Protein AF-A0A0B0IIX5-F1 (afdb_monomer)

Mean predicted aligned error: 7.39 Å

Nearest PDB structures (foldseek):
  6abt-assembly1_A  TM=7.932E-01  e=9.181E-03  Listeria monocytogenes
  3hhh-assembly1_B  TM=7.511E-01  e=1.613E-02  Enterococcus faecalis
  4esb-assembly1_A-2  TM=7.521E-01  e=6.113E-02  Bacillus cereus ATCC 14579
  6abq-assembly1_A  TM=6.882E-01  e=3.140E-02  Listeria monocytogenes
  5x11-assembly4_G  TM=3.521E-01  e=3.130E-03  Bacillus spizizenii str. W23

InterPro domains:
  IPR036388 Winged helix-like DNA-binding domain superfamily [G3DSA:1.10.10.10] (6-95)
  IPR036390 Winged helix DNA-binding domain superfamily [SSF46785] (9-95)
  IPR036390 Winged helix DNA-binding domain superfamily [SSF46785] (157-228)

Secondary structure (DSSP, 8-state):
-----HHHHHHHHHHHHHTTS-EEHHHHHHTS-GGG--S-SSS-HHHHHHHHHHHHHHTTSEEEEEETTEEEEEE-HHHHHHHHTTHHHHHHHHHHHHHHHHHHHHHHHHTS--SS-----HHHHHHHHHTS-TTH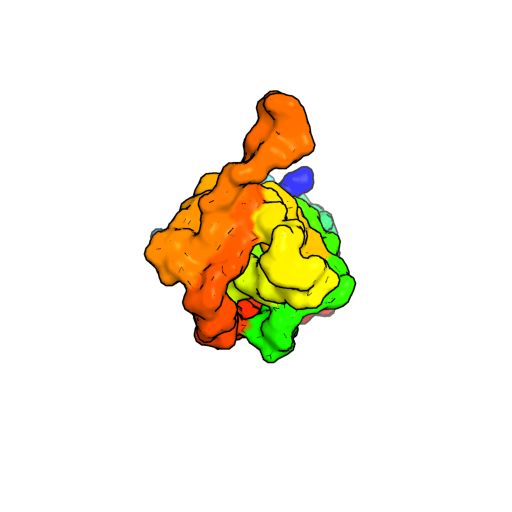HHHHHHHHHHHHHHHHH-TTS--EEHHHHHHHHHHHH-----HHHHHHHHHHHHHTTSEEEEEEEEETTEEEEEEEE-HHHHHHHHHHHHHHHHHHHHHHHHHHHHHHHHHHHHHHH-

Structure (mmCIF, N/CA/C/O backbone):
data_AF-A0A0B0IIX5-F1
#
_entry.id   AF-A0A0B0IIX5-F1
#
loop_
_atom_site.group_PDB
_atom_site.id
_atom_site.type_symbol
_atom_site.label_atom_id
_atom_site.label_alt_id
_atom_site.label_comp_id
_atom_site.label_asym_id
_atom_site.label_entity_id
_atom_site.label_seq_id
_atom_site.pdbx_PDB_ins_code
_atom_site.Cartn_x
_atom_site.Cartn_y
_atom_site.Cartn_z
_atom_site.occupancy
_atom_site.B_iso_or_equiv
_atom_site.auth_seq_id
_atom_site.auth_comp_id
_atom_site.auth_asym_id
_atom_site.auth_atom_id
_atom_site.pdbx_PDB_model_num
ATOM 1 N N . MET A 1 1 ? -6.692 10.124 -16.780 1.00 47.50 1 MET A N 1
ATOM 2 C CA . MET A 1 1 ? -5.652 9.963 -15.744 1.00 47.50 1 MET A CA 1
ATOM 3 C C . MET A 1 1 ? -5.382 8.470 -15.640 1.00 47.50 1 MET A C 1
ATOM 5 O O . MET A 1 1 ? -6.349 7.727 -15.523 1.00 47.50 1 MET A O 1
ATOM 9 N N . GLU A 1 2 ? -4.149 8.008 -15.853 1.00 57.12 2 GLU A N 1
ATOM 10 C CA . GLU A 1 2 ? -3.852 6.568 -15.798 1.00 57.12 2 GLU A CA 1
ATOM 11 C C . GLU A 1 2 ? -3.985 6.073 -14.351 1.00 57.12 2 GLU A C 1
ATOM 13 O O . GLU A 1 2 ? -3.609 6.779 -13.417 1.00 57.12 2 GLU A O 1
ATOM 18 N N . VAL A 1 3 ? -4.580 4.894 -14.157 1.00 64.88 3 VAL A N 1
ATOM 19 C CA . VAL A 1 3 ? -4.821 4.339 -12.819 1.00 64.88 3 VAL A CA 1
ATOM 20 C C . VAL A 1 3 ? -3.479 4.014 -12.165 1.00 64.88 3 VAL A C 1
ATOM 22 O O . VAL A 1 3 ? -2.717 3.198 -12.698 1.00 64.88 3 VAL A O 1
ATOM 25 N N . LEU A 1 4 ? -3.215 4.617 -10.998 1.00 73.62 4 LEU A N 1
ATOM 26 C CA . LEU A 1 4 ? -2.070 4.281 -10.151 1.00 73.62 4 LEU A CA 1
ATOM 27 C C . LEU A 1 4 ? -2.131 2.790 -9.822 1.00 73.62 4 LEU A C 1
ATOM 29 O O . LEU A 1 4 ? -2.996 2.311 -9.090 1.00 73.62 4 LEU A O 1
ATOM 33 N N . SER A 1 5 ? -1.242 2.036 -10.452 1.00 77.31 5 SER A N 1
ATOM 34 C CA . SER A 1 5 ? -1.216 0.588 -10.365 1.00 77.31 5 SER A CA 1
ATOM 35 C C . SER A 1 5 ? 0.209 0.092 -10.475 1.00 77.31 5 SER A C 1
ATOM 37 O O . SER A 1 5 ? 1.077 0.721 -11.081 1.00 77.31 5 SER A O 1
ATOM 39 N N . ARG A 1 6 ? 0.418 -1.105 -9.946 1.00 79.06 6 ARG A N 1
ATOM 40 C CA . ARG A 1 6 ? 1.675 -1.841 -10.047 1.00 79.06 6 ARG A CA 1
ATOM 41 C C . ARG A 1 6 ? 2.160 -1.990 -11.497 1.00 79.06 6 ARG A C 1
ATOM 43 O O . ARG A 1 6 ? 3.333 -1.788 -11.795 1.00 79.06 6 ARG A O 1
ATOM 50 N N . LYS A 1 7 ? 1.224 -2.222 -12.425 1.00 81.56 7 LYS A N 1
ATOM 51 C CA . LYS A 1 7 ? 1.479 -2.270 -13.873 1.00 81.56 7 LYS A CA 1
ATOM 52 C C . LYS A 1 7 ? 1.906 -0.927 -14.455 1.00 81.56 7 LYS A C 1
ATOM 54 O O . LYS A 1 7 ? 2.811 -0.906 -15.287 1.00 81.56 7 LYS A O 1
ATOM 59 N N . ALA A 1 8 ? 1.267 0.165 -14.045 1.00 81.75 8 ALA A N 1
ATOM 60 C CA . ALA A 1 8 ? 1.630 1.503 -14.498 1.00 81.75 8 ALA A CA 1
ATOM 61 C C . ALA A 1 8 ? 3.025 1.904 -13.989 1.00 81.75 8 ALA A C 1
ATOM 63 O O . ALA A 1 8 ? 3.823 2.414 -14.772 1.00 81.75 8 ALA A O 1
ATOM 64 N N . LEU A 1 9 ? 3.360 1.581 -12.733 1.00 82.06 9 LEU A N 1
ATOM 65 C CA . LEU A 1 9 ? 4.698 1.805 -12.178 1.00 82.06 9 LEU A CA 1
ATOM 66 C C . LEU A 1 9 ? 5.766 1.003 -12.937 1.00 82.06 9 LEU A C 1
ATOM 68 O O . LEU A 1 9 ? 6.740 1.582 -13.408 1.00 82.06 9 LEU A O 1
ATOM 72 N N . LEU A 1 10 ? 5.553 -0.304 -13.142 1.00 85.06 10 LEU A N 1
ATOM 73 C CA . LEU A 1 10 ? 6.495 -1.147 -13.889 1.00 85.06 10 LEU A CA 1
ATOM 74 C C . LEU A 1 10 ? 6.656 -0.684 -15.347 1.00 85.06 10 LEU A C 1
ATOM 76 O O . LEU A 1 10 ? 7.771 -0.607 -15.853 1.00 85.06 10 LEU A O 1
ATOM 80 N N . THR A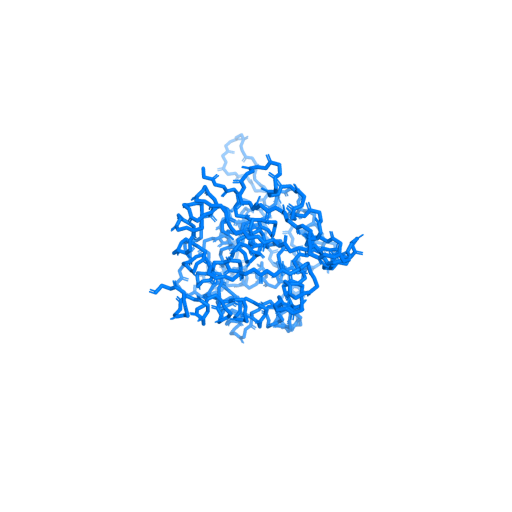 1 11 ? 5.554 -0.316 -16.007 1.00 87.00 11 THR A N 1
ATOM 81 C CA . THR A 1 11 ? 5.578 0.273 -17.357 1.00 87.00 11 THR A CA 1
ATOM 82 C C . THR A 1 11 ? 6.463 1.512 -17.393 1.00 87.00 11 THR A C 1
ATOM 84 O O . THR A 1 11 ? 7.314 1.651 -18.268 1.00 87.00 11 THR A O 1
ATOM 87 N N . TRP A 1 12 ? 6.270 2.408 -16.432 1.00 85.00 12 TRP A N 1
ATOM 88 C CA . TRP A 1 12 ? 7.000 3.659 -16.370 1.00 85.00 12 TRP A CA 1
ATOM 89 C C . TRP A 1 12 ? 8.498 3.426 -16.091 1.00 85.00 12 TRP A C 1
ATOM 91 O O . TRP A 1 12 ? 9.336 4.034 -16.753 1.00 85.00 12 TRP A O 1
ATOM 101 N N . ILE A 1 13 ? 8.849 2.474 -15.218 1.00 85.19 13 ILE A N 1
ATOM 102 C CA . ILE A 1 13 ? 10.243 2.072 -14.955 1.00 85.19 13 ILE A CA 1
ATOM 103 C C . ILE A 1 13 ? 10.916 1.502 -16.212 1.00 85.19 13 ILE A C 1
ATOM 105 O O . ILE A 1 13 ? 12.042 1.891 -16.520 1.00 85.19 13 ILE A O 1
ATOM 109 N N . ILE A 1 14 ? 10.235 0.623 -16.958 1.00 88.94 14 ILE A N 1
ATOM 110 C CA . ILE A 1 14 ? 10.748 0.071 -18.225 1.00 88.94 14 ILE A CA 1
ATOM 111 C C . ILE A 1 14 ? 11.065 1.203 -19.204 1.00 88.94 14 ILE A C 1
ATOM 113 O O . ILE A 1 14 ? 12.151 1.251 -19.777 1.00 88.94 14 ILE A O 1
ATOM 117 N N . LEU A 1 15 ? 10.126 2.136 -19.377 1.00 88.94 15 LEU A N 1
ATOM 118 C CA . LEU A 1 15 ? 10.318 3.269 -20.273 1.00 88.94 15 LEU A CA 1
ATOM 119 C C . LEU A 1 15 ? 11.480 4.159 -19.810 1.00 88.94 15 LEU A C 1
ATOM 121 O O . LEU A 1 15 ? 12.276 4.589 -20.638 1.00 88.94 15 LEU A O 1
ATOM 125 N N . LEU A 1 16 ? 11.622 4.413 -18.504 1.00 85.50 16 LEU A N 1
ATOM 126 C CA . LEU A 1 16 ? 12.712 5.234 -17.964 1.00 85.50 16 LEU A CA 1
ATOM 127 C C . LEU A 1 16 ? 14.090 4.649 -18.273 1.00 85.50 16 LEU A C 1
ATOM 129 O O . LEU A 1 16 ? 15.012 5.392 -18.590 1.00 85.50 16 LEU A O 1
ATOM 133 N N . GLN A 1 17 ? 14.238 3.327 -18.222 1.00 86.12 17 GLN A N 1
ATOM 134 C CA . GLN A 1 17 ? 15.506 2.683 -18.568 1.00 86.12 17 GLN A CA 1
ATOM 135 C C . GLN A 1 17 ? 15.873 2.826 -20.050 1.00 86.12 17 GLN A C 1
ATOM 137 O O . GLN A 1 17 ? 17.054 2.867 -20.388 1.00 86.12 17 GLN A O 1
ATOM 142 N N . LEU A 1 18 ? 14.864 2.938 -20.914 1.00 88.44 18 LEU A N 1
ATOM 143 C CA . LEU A 1 18 ? 15.011 3.141 -22.354 1.00 88.44 18 LEU A CA 1
ATOM 144 C C . LEU A 1 18 ? 15.154 4.624 -22.744 1.00 88.44 18 LEU A C 1
ATOM 146 O O . LEU A 1 18 ? 15.401 4.945 -23.909 1.00 88.44 18 LEU A O 1
ATOM 150 N N . LEU A 1 19 ? 15.009 5.548 -21.790 1.00 83.31 19 LEU A N 1
ATOM 151 C CA . LEU A 1 19 ? 15.230 6.973 -22.006 1.00 83.31 19 LEU A CA 1
ATOM 152 C C . LEU A 1 19 ? 16.733 7.178 -22.267 1.00 83.31 19 LEU A C 1
ATOM 154 O O . LEU A 1 19 ? 17.539 7.086 -21.353 1.00 83.31 19 LEU A O 1
ATOM 158 N N . LYS A 1 20 ? 17.130 7.453 -23.514 1.00 72.12 20 LYS A N 1
ATOM 159 C CA . LYS A 1 20 ? 18.526 7.677 -23.969 1.00 72.12 20 LYS A CA 1
ATOM 160 C C . LYS A 1 20 ? 19.416 6.438 -24.175 1.00 72.12 20 LYS A C 1
ATOM 162 O O . LYS A 1 20 ? 20.585 6.623 -24.509 1.00 72.12 20 LYS A O 1
ATOM 167 N N . LYS A 1 21 ? 18.925 5.204 -24.008 1.00 83.31 21 LYS A N 1
ATOM 168 C CA . LYS A 1 21 ? 19.700 3.984 -24.316 1.00 83.31 21 LYS A CA 1
ATOM 169 C C . LYS A 1 21 ? 18.826 2.878 -24.896 1.00 83.31 21 LYS A C 1
ATOM 171 O O . LYS A 1 21 ? 17.644 2.775 -24.587 1.00 83.31 21 LYS A O 1
ATOM 176 N N . GLU A 1 22 ? 19.447 2.051 -25.723 1.00 88.38 22 GLU A N 1
ATOM 177 C CA . GLU A 1 22 ? 18.873 0.803 -26.213 1.00 88.38 22 GLU A CA 1
ATOM 178 C C . GLU A 1 22 ? 19.175 -0.310 -25.206 1.00 88.38 22 GLU A C 1
ATOM 180 O O . GLU A 1 22 ? 20.282 -0.371 -24.667 1.00 88.38 22 GLU A O 1
ATOM 185 N N . ALA A 1 23 ? 18.203 -1.175 -24.930 1.00 90.06 23 ALA A N 1
ATOM 186 C CA . ALA A 1 23 ? 18.390 -2.293 -24.011 1.00 90.06 23 ALA A CA 1
ATOM 187 C C . ALA A 1 23 ? 17.558 -3.502 -24.441 1.00 90.06 23 ALA A C 1
ATOM 189 O O . ALA A 1 23 ? 16.462 -3.356 -24.989 1.00 90.06 23 ALA A O 1
ATOM 190 N N . ASP A 1 24 ? 18.075 -4.701 -24.186 1.00 91.06 24 ASP A N 1
ATOM 191 C CA . ASP A 1 24 ? 17.296 -5.930 -24.302 1.00 91.06 24 ASP A CA 1
ATOM 192 C C . ASP A 1 24 ? 16.424 -6.155 -23.055 1.00 91.06 24 ASP A C 1
ATOM 194 O O . ASP A 1 24 ? 16.546 -5.485 -22.026 1.00 91.06 24 ASP A O 1
ATOM 198 N N . SER A 1 25 ? 15.514 -7.127 -23.140 1.00 89.31 25 SER A N 1
ATOM 199 C CA . SER A 1 25 ? 14.618 -7.455 -22.027 1.00 89.31 25 SER A CA 1
ATOM 200 C C . SER A 1 25 ? 15.350 -7.936 -20.771 1.00 89.31 25 SER A C 1
ATOM 202 O O . SER A 1 25 ? 14.818 -7.797 -19.672 1.00 89.31 25 SER A O 1
ATOM 204 N N . GLU A 1 26 ? 16.531 -8.538 -20.917 1.00 89.75 26 GLU A N 1
ATOM 205 C CA . GLU A 1 26 ? 17.295 -9.091 -19.796 1.00 89.75 26 GLU A CA 1
ATOM 206 C C . GLU A 1 26 ? 17.959 -7.974 -18.994 1.00 89.75 26 GLU A C 1
ATOM 208 O O . GLU A 1 26 ? 17.740 -7.876 -17.792 1.00 89.75 26 GLU A O 1
ATOM 213 N N . THR A 1 27 ? 18.633 -7.058 -19.682 1.00 89.62 27 THR A N 1
ATOM 214 C CA . THR A 1 27 ? 19.209 -5.823 -19.149 1.00 89.62 27 THR A CA 1
ATOM 215 C C . THR A 1 27 ? 18.148 -4.951 -18.486 1.00 89.62 27 THR A C 1
ATOM 217 O O . THR A 1 27 ? 18.389 -4.386 -17.422 1.00 89.62 27 THR A O 1
ATOM 220 N N . ILE A 1 28 ? 16.954 -4.845 -19.082 1.00 89.06 28 ILE A N 1
ATOM 221 C CA . ILE A 1 28 ? 15.845 -4.116 -18.452 1.00 89.06 28 ILE A CA 1
ATOM 222 C C . ILE A 1 28 ? 15.444 -4.795 -17.140 1.00 89.06 28 ILE A C 1
ATOM 224 O O . ILE A 1 28 ? 15.250 -4.120 -16.134 1.00 89.06 28 ILE A O 1
ATOM 228 N N . THR A 1 29 ? 15.336 -6.126 -17.142 1.00 88.19 29 THR A N 1
ATOM 229 C CA . THR A 1 29 ? 14.916 -6.910 -15.972 1.00 88.19 29 THR A CA 1
ATOM 230 C C . THR A 1 29 ? 15.924 -6.812 -14.825 1.00 88.19 29 THR A C 1
ATOM 232 O O . THR A 1 29 ? 15.512 -6.593 -13.692 1.00 88.19 29 THR A O 1
ATOM 235 N N . THR A 1 30 ? 17.226 -6.936 -15.095 1.00 86.75 30 THR A N 1
ATOM 236 C CA . THR A 1 30 ? 18.282 -6.935 -14.062 1.00 86.75 30 THR A CA 1
ATOM 237 C C . THR A 1 30 ? 18.464 -5.585 -13.373 1.00 86.75 30 THR A C 1
ATOM 239 O O . THR A 1 30 ? 18.938 -5.531 -12.243 1.00 86.75 30 THR A O 1
ATOM 242 N N . ASN A 1 31 ? 18.070 -4.497 -14.033 1.00 83.94 31 ASN A N 1
ATOM 243 C CA . ASN A 1 31 ? 18.141 -3.141 -13.493 1.00 83.94 31 ASN A CA 1
ATOM 244 C C . ASN A 1 31 ? 16.862 -2.705 -12.754 1.00 83.94 31 ASN A C 1
ATOM 246 O O . ASN A 1 31 ? 16.788 -1.565 -12.289 1.00 83.94 31 ASN A O 1
ATOM 250 N N . ILE A 1 32 ? 15.844 -3.569 -12.667 1.00 81.62 32 ILE A N 1
ATOM 251 C CA . ILE A 1 32 ? 14.655 -3.343 -11.837 1.00 81.62 32 ILE A CA 1
ATOM 252 C C . ILE A 1 32 ? 14.922 -3.979 -10.468 1.00 81.62 32 ILE A C 1
ATOM 254 O O . ILE A 1 32 ? 15.218 -5.172 -10.428 1.00 81.62 32 ILE A O 1
ATOM 258 N N . PRO A 1 33 ? 14.808 -3.225 -9.358 1.00 71.75 33 PRO A N 1
ATOM 259 C CA . PRO A 1 33 ? 14.903 -3.780 -8.008 1.00 71.75 33 PRO A CA 1
ATOM 260 C C . PRO A 1 33 ? 14.035 -5.033 -7.834 1.00 71.75 33 PRO A C 1
ATOM 262 O O . PRO A 1 33 ? 12.899 -5.087 -8.308 1.00 71.75 33 PRO A O 1
ATOM 265 N N . ASN A 1 34 ? 14.545 -6.055 -7.153 1.00 68.81 34 ASN A N 1
ATOM 266 C CA . ASN A 1 34 ? 13.808 -7.312 -6.969 1.00 68.81 34 ASN A CA 1
ATOM 267 C C . ASN A 1 34 ? 12.543 -7.104 -6.119 1.00 68.81 34 ASN A C 1
ATOM 269 O O . ASN A 1 34 ? 11.544 -7.807 -6.269 1.00 68.81 34 ASN A O 1
ATOM 273 N N . GLU A 1 35 ? 12.570 -6.083 -5.271 1.00 62.38 35 GLU A N 1
ATOM 274 C CA . GLU A 1 35 ? 11.519 -5.618 -4.374 1.00 62.38 35 GLU A CA 1
ATOM 275 C C . GLU A 1 35 ? 10.387 -4.917 -5.145 1.00 62.38 35 GLU A C 1
ATOM 277 O O . GLU A 1 35 ? 9.237 -4.888 -4.706 1.00 62.38 35 GLU A O 1
ATOM 282 N N . LEU A 1 36 ? 10.680 -4.466 -6.373 1.00 60.62 36 LEU A N 1
ATOM 283 C CA . LEU A 1 36 ? 9.705 -4.061 -7.388 1.00 60.62 36 LEU A CA 1
ATOM 284 C C . LEU A 1 36 ? 9.065 -5.253 -8.112 1.00 60.62 36 LEU A C 1
ATOM 286 O O . LEU A 1 36 ? 8.396 -5.062 -9.133 1.00 60.62 36 LEU A O 1
ATOM 290 N N . SER A 1 37 ? 9.178 -6.471 -7.570 1.00 54.31 37 SER A N 1
ATOM 291 C CA . SER A 1 37 ? 8.256 -7.581 -7.841 1.00 54.31 37 SER A CA 1
ATOM 292 C C . SER A 1 37 ? 6.844 -7.219 -7.347 1.00 54.31 37 SER A C 1
ATOM 294 O O . SER A 1 37 ? 6.259 -7.834 -6.457 1.00 54.31 37 SER A O 1
ATOM 296 N N . LEU A 1 38 ? 6.271 -6.191 -7.966 1.00 54.56 38 LEU A N 1
ATOM 297 C CA . LEU A 1 38 ? 4.970 -5.587 -7.743 1.00 54.56 38 LEU A CA 1
ATOM 298 C C . LEU A 1 38 ? 3.838 -6.521 -8.205 1.00 54.56 38 LEU A C 1
ATOM 300 O O . LEU A 1 38 ? 2.782 -6.087 -8.646 1.00 54.56 38 LEU A O 1
ATOM 304 N N . PHE A 1 39 ? 4.016 -7.827 -8.201 1.00 51.47 39 PHE A N 1
ATOM 305 C CA . PHE A 1 39 ? 2.989 -8.737 -8.673 1.00 51.47 39 PHE A CA 1
ATOM 306 C C . PHE A 1 39 ? 3.025 -9.985 -7.817 1.00 51.47 39 PHE A C 1
ATOM 308 O O . PHE A 1 39 ? 4.073 -10.555 -7.537 1.00 51.47 39 PHE A O 1
ATOM 315 N N . THR A 1 40 ? 1.844 -10.394 -7.378 1.00 50.53 40 THR A N 1
ATOM 316 C CA . THR A 1 40 ? 1.633 -11.628 -6.629 1.00 50.53 40 THR A CA 1
ATOM 317 C C . THR A 1 40 ? 2.033 -12.822 -7.498 1.00 50.53 40 THR A C 1
ATOM 319 O O . THR A 1 40 ? 1.412 -12.993 -8.547 1.00 50.53 40 THR A O 1
ATOM 322 N N . ASN A 1 41 ? 3.046 -13.586 -7.058 1.00 51.75 41 ASN A N 1
ATOM 323 C CA . ASN A 1 41 ? 3.480 -14.988 -7.295 1.00 51.75 41 ASN A CA 1
ATOM 324 C C . ASN A 1 41 ? 3.092 -15.777 -8.572 1.00 51.75 41 ASN A C 1
ATOM 326 O O . ASN A 1 41 ? 3.388 -16.963 -8.664 1.00 51.75 41 ASN A O 1
ATOM 330 N N . THR A 1 42 ? 2.443 -15.184 -9.566 1.00 57.75 42 THR A N 1
ATOM 331 C CA . THR A 1 42 ? 1.835 -15.889 -10.709 1.00 57.75 42 THR A CA 1
ATOM 332 C C . THR A 1 42 ? 2.707 -15.841 -11.961 1.00 57.75 42 THR A C 1
ATOM 334 O O . THR A 1 42 ? 2.535 -16.657 -12.859 1.00 57.75 42 THR A O 1
ATOM 337 N N . SER A 1 43 ? 3.664 -14.913 -12.036 1.00 69.50 43 SER A N 1
ATOM 338 C CA . SER A 1 43 ? 4.625 -14.814 -13.140 1.00 69.50 43 SER A CA 1
ATOM 339 C C . SER A 1 43 ? 5.929 -14.182 -12.660 1.00 69.50 43 SER A C 1
ATOM 341 O O . SER A 1 43 ? 5.900 -13.299 -11.806 1.00 69.50 43 SER A O 1
ATOM 343 N N . SER A 1 44 ? 7.071 -14.618 -13.197 1.00 82.19 44 SER A N 1
ATOM 344 C CA . SER A 1 44 ? 8.373 -14.021 -12.875 1.00 82.19 44 SER A CA 1
ATOM 345 C C . SER A 1 44 ? 8.487 -12.596 -13.434 1.00 82.19 44 SER A C 1
ATOM 347 O O . SER A 1 44 ? 7.840 -12.262 -14.431 1.00 82.19 44 SER A O 1
ATOM 349 N N . LEU A 1 45 ? 9.350 -11.764 -12.838 1.00 82.25 45 LEU A N 1
ATOM 350 C CA . LEU A 1 45 ? 9.618 -10.400 -13.318 1.00 82.25 45 LEU A CA 1
ATOM 351 C C . LEU A 1 45 ? 10.017 -10.388 -14.803 1.00 82.25 45 LEU A C 1
ATOM 353 O O . LEU A 1 45 ? 9.500 -9.586 -15.576 1.00 82.25 45 LEU A O 1
ATOM 357 N N . LYS A 1 4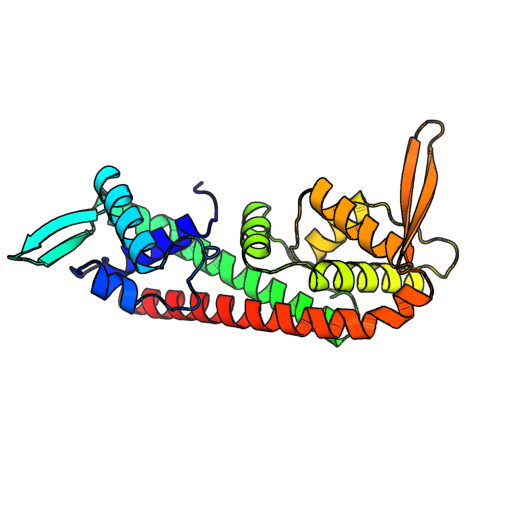6 ? 10.845 -11.351 -15.228 1.00 86.62 46 LYS A N 1
ATOM 358 C CA . LYS A 1 46 ? 11.238 -11.543 -16.634 1.00 86.62 46 LYS A CA 1
ATOM 359 C C . LYS A 1 46 ? 10.026 -11.698 -17.560 1.00 86.62 46 LYS A C 1
ATOM 361 O O . LYS A 1 46 ? 9.946 -11.037 -18.595 1.00 86.62 46 LYS A O 1
ATOM 366 N N . THR A 1 47 ? 9.064 -12.541 -17.184 1.00 86.25 47 THR A N 1
ATOM 367 C CA . THR A 1 47 ? 7.831 -12.749 -17.960 1.00 86.25 47 THR A CA 1
ATOM 368 C C . THR A 1 47 ? 6.981 -11.481 -18.006 1.00 86.25 47 THR A C 1
ATOM 370 O O . THR A 1 47 ? 6.444 -11.129 -19.055 1.00 86.25 47 THR A O 1
ATOM 373 N N . GLN A 1 48 ? 6.880 -10.756 -16.892 1.00 84.69 48 GLN A N 1
ATOM 374 C CA . GLN A 1 48 ? 6.111 -9.512 -16.824 1.00 84.69 48 GLN A CA 1
ATOM 375 C C . GLN A 1 48 ? 6.721 -8.411 -17.693 1.00 84.69 48 GLN A C 1
ATOM 377 O O . GLN A 1 48 ? 5.995 -7.771 -18.453 1.00 84.69 48 GLN A O 1
ATOM 382 N N . VAL A 1 49 ? 8.043 -8.223 -17.626 1.00 89.12 49 VAL A N 1
ATOM 383 C CA . VAL A 1 49 ? 8.781 -7.272 -18.468 1.00 89.12 49 VAL A CA 1
ATOM 384 C C . VAL A 1 49 ? 8.593 -7.621 -19.941 1.00 89.12 49 VAL A C 1
ATOM 386 O O . VAL A 1 49 ? 8.247 -6.746 -20.730 1.00 89.12 49 VAL A O 1
ATOM 389 N N . SER A 1 50 ? 8.726 -8.898 -20.312 1.00 89.38 50 SER A N 1
ATOM 390 C CA . SER A 1 50 ? 8.513 -9.353 -21.691 1.00 89.38 50 SER A CA 1
ATOM 391 C C . SER A 1 50 ? 7.097 -9.041 -22.196 1.00 89.38 50 SER A C 1
ATOM 393 O O . SER A 1 50 ? 6.938 -8.419 -23.247 1.00 89.38 50 SER A O 1
ATOM 395 N N . ASN A 1 51 ? 6.067 -9.372 -21.413 1.00 89.56 51 ASN A N 1
ATOM 396 C CA . ASN A 1 51 ? 4.673 -9.088 -21.766 1.00 89.56 51 ASN A CA 1
ATOM 397 C C . ASN A 1 51 ? 4.386 -7.583 -21.863 1.00 89.56 51 ASN A C 1
ATOM 399 O O . ASN A 1 51 ? 3.627 -7.139 -22.729 1.00 89.56 51 ASN A O 1
ATOM 403 N N . LEU A 1 52 ? 4.984 -6.781 -20.978 1.00 90.94 52 LEU A N 1
ATOM 404 C CA . LEU A 1 52 ? 4.849 -5.331 -21.028 1.00 90.94 52 LEU A CA 1
ATOM 405 C C . LEU A 1 52 ? 5.538 -4.740 -22.251 1.00 90.94 52 LEU A C 1
ATOM 407 O O . LEU A 1 52 ? 4.929 -3.900 -22.900 1.00 90.94 52 LEU A O 1
ATOM 411 N N . LEU A 1 53 ? 6.736 -5.197 -22.615 1.00 92.94 53 LEU A N 1
ATOM 412 C CA . LEU A 1 53 ? 7.430 -4.736 -23.820 1.00 92.94 53 LEU A CA 1
ATOM 413 C C . LEU A 1 53 ? 6.599 -4.986 -25.085 1.00 92.94 53 LEU A C 1
ATOM 415 O O . LEU A 1 53 ? 6.433 -4.061 -25.877 1.00 92.94 53 LEU A O 1
ATOM 419 N N . ILE A 1 54 ? 5.971 -6.162 -25.212 1.00 92.44 54 ILE A N 1
ATOM 420 C CA . ILE A 1 54 ? 5.019 -6.457 -26.301 1.00 92.44 54 ILE A CA 1
ATOM 421 C C . ILE A 1 54 ? 3.851 -5.460 -26.278 1.00 92.44 54 ILE A C 1
ATOM 423 O O . ILE A 1 54 ? 3.498 -4.863 -27.295 1.00 92.44 54 ILE A O 1
ATOM 427 N N . SER A 1 55 ? 3.252 -5.225 -25.107 1.00 92.81 55 SER A N 1
ATOM 428 C CA . SER A 1 55 ? 2.151 -4.263 -24.984 1.00 92.81 55 SER A CA 1
ATOM 429 C C . SER A 1 55 ? 2.572 -2.824 -25.300 1.00 92.81 55 SER A C 1
ATOM 431 O O . SER A 1 55 ? 1.740 -2.051 -25.776 1.00 92.81 55 SER A O 1
ATOM 433 N N . LEU A 1 56 ? 3.809 -2.436 -24.990 1.00 94.00 56 LEU A N 1
ATOM 434 C CA . LEU A 1 56 ? 4.342 -1.099 -25.242 1.00 94.00 56 LEU A CA 1
ATOM 435 C C . LEU A 1 56 ? 4.683 -0.902 -26.719 1.00 94.00 56 LEU A C 1
ATOM 437 O O . LEU A 1 56 ? 4.470 0.194 -27.238 1.00 94.00 56 LEU A O 1
ATOM 441 N N . GLU A 1 57 ? 5.142 -1.955 -27.396 1.00 94.50 57 GLU A N 1
ATOM 442 C CA . GLU A 1 57 ? 5.349 -1.986 -28.846 1.00 94.50 57 GLU A CA 1
ATOM 443 C C . GLU A 1 57 ? 4.018 -1.771 -29.575 1.00 94.50 57 GLU A C 1
ATOM 445 O O . GLU A 1 57 ? 3.893 -0.843 -30.372 1.00 94.50 57 GLU A O 1
ATOM 450 N N . LEU A 1 58 ? 2.972 -2.520 -29.201 1.00 93.56 58 LEU A N 1
ATOM 451 C CA . LEU A 1 58 ? 1.620 -2.354 -29.759 1.00 93.56 58 LEU A CA 1
ATOM 452 C C . LEU A 1 58 ? 1.049 -0.942 -29.540 1.00 93.56 58 LEU A C 1
ATOM 454 O O . LEU A 1 58 ? 0.289 -0.433 -30.362 1.00 93.56 58 LEU A O 1
ATOM 458 N N . LYS A 1 59 ? 1.419 -0.281 -28.436 1.00 92.88 59 LYS A N 1
ATOM 459 C CA . LYS A 1 59 ? 1.030 1.111 -28.140 1.00 92.88 59 LYS A CA 1
ATOM 460 C C . LYS A 1 59 ? 1.904 2.157 -28.842 1.00 92.88 59 LYS A C 1
ATOM 462 O O . LYS A 1 59 ? 1.604 3.356 -28.739 1.00 92.88 59 LYS A O 1
ATOM 467 N N . ASN A 1 60 ? 2.941 1.727 -29.559 1.00 94.44 60 ASN A N 1
ATOM 468 C CA . ASN A 1 60 ? 3.963 2.557 -30.189 1.00 94.44 60 ASN A CA 1
ATOM 469 C C . ASN A 1 60 ? 4.731 3.435 -29.181 1.00 94.44 60 ASN A C 1
ATOM 471 O O . ASN A 1 60 ? 5.043 4.589 -29.466 1.00 94.44 60 ASN A O 1
ATOM 475 N N . TYR A 1 61 ? 4.975 2.934 -27.966 1.00 94.12 61 TYR A N 1
ATOM 476 C CA . TYR A 1 61 ? 5.808 3.607 -26.953 1.00 94.12 61 TYR A CA 1
ATOM 477 C C . TYR A 1 61 ? 7.269 3.171 -27.031 1.00 94.12 61 TYR A C 1
ATOM 479 O O . TYR A 1 61 ? 8.168 3.958 -26.739 1.00 94.12 61 TYR A O 1
ATOM 487 N N . VAL A 1 62 ? 7.496 1.930 -27.453 1.00 95.06 62 VAL A N 1
ATOM 488 C CA . VAL A 1 62 ? 8.823 1.385 -27.731 1.00 95.06 62 VAL A CA 1
ATOM 489 C C . VAL A 1 62 ? 8.859 0.847 -29.152 1.00 95.06 62 VAL A C 1
ATOM 491 O O . VAL A 1 62 ? 7.835 0.440 -29.696 1.00 95.06 62 VAL A O 1
ATOM 494 N N . MET A 1 63 ? 10.044 0.850 -29.744 1.00 94.56 63 MET A N 1
ATOM 495 C CA . MET A 1 63 ? 10.330 0.227 -31.027 1.00 94.56 63 MET A CA 1
ATOM 496 C C . MET A 1 63 ? 11.294 -0.929 -30.794 1.00 94.56 63 MET A C 1
ATOM 498 O O . MET A 1 63 ? 12.287 -0.779 -30.080 1.00 94.56 63 MET A O 1
ATOM 502 N N . LYS A 1 64 ? 10.974 -2.072 -31.395 1.00 93.06 64 LYS A N 1
ATOM 503 C CA . LYS A 1 64 ? 11.754 -3.302 -31.334 1.00 93.06 64 LYS A CA 1
ATOM 504 C C . LYS A 1 64 ? 12.631 -3.423 -32.577 1.00 93.06 64 LYS A C 1
ATOM 506 O O . LYS A 1 64 ? 12.165 -3.176 -33.686 1.00 93.06 64 LYS A O 1
ATOM 511 N N . PHE A 1 65 ? 13.880 -3.834 -32.401 1.00 91.06 65 PHE A N 1
ATOM 512 C CA . PHE A 1 65 ? 14.802 -4.121 -33.498 1.00 91.06 65 PHE A CA 1
ATOM 513 C C . PHE A 1 65 ? 15.650 -5.343 -33.161 1.00 91.06 65 PHE A C 1
ATOM 515 O O . PHE A 1 65 ? 15.945 -5.641 -32.002 1.00 91.06 65 PHE A O 1
ATOM 522 N N . SER A 1 66 ? 16.004 -6.087 -34.201 1.00 89.75 66 SER A N 1
ATOM 523 C CA . SER A 1 66 ? 16.785 -7.311 -34.083 1.00 89.75 66 SER A CA 1
ATOM 524 C C . SER A 1 66 ? 18.227 -7.028 -34.475 1.00 89.75 66 SER A C 1
ATOM 526 O O . SER A 1 66 ? 18.492 -6.580 -35.588 1.00 89.75 66 SER A O 1
ATOM 528 N N . TYR A 1 67 ? 19.155 -7.310 -33.564 1.00 81.31 67 TYR A N 1
ATOM 529 C CA . TYR A 1 67 ? 20.591 -7.246 -33.804 1.00 81.31 67 TYR A CA 1
ATOM 530 C C . TYR A 1 67 ? 21.171 -8.654 -33.647 1.00 81.31 67 TYR A C 1
ATOM 532 O O . TYR A 1 67 ? 21.432 -9.137 -32.542 1.00 81.31 67 TYR A O 1
ATOM 540 N N . GLY A 1 68 ? 21.283 -9.374 -34.766 1.00 83.69 68 GLY A N 1
ATOM 541 C CA . GLY A 1 68 ? 21.636 -10.794 -34.760 1.00 83.69 68 GLY A CA 1
ATOM 542 C C . GLY A 1 68 ? 20.606 -11.632 -33.990 1.00 83.69 68 GLY A C 1
ATOM 543 O O . GLY A 1 68 ? 19.433 -11.664 -34.353 1.00 83.69 68 GLY A O 1
ATOM 544 N N . ARG A 1 69 ? 21.044 -12.314 -32.922 1.00 84.06 69 ARG A N 1
ATOM 545 C CA . ARG A 1 69 ? 20.166 -13.102 -32.031 1.00 84.06 69 ARG A CA 1
ATOM 546 C C . ARG A 1 69 ? 19.549 -12.282 -30.891 1.00 84.06 69 ARG A C 1
ATOM 548 O O . ARG A 1 69 ? 18.715 -12.810 -30.160 1.00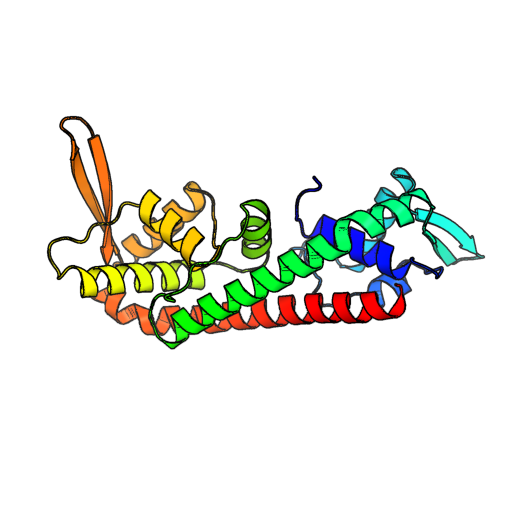 84.06 69 ARG A O 1
ATOM 555 N N . MET A 1 70 ? 19.949 -11.021 -30.724 1.00 84.56 70 MET A N 1
ATOM 556 C CA . MET A 1 70 ? 19.453 -10.150 -29.659 1.00 84.56 70 MET A CA 1
ATOM 557 C C . MET A 1 70 ? 18.291 -9.294 -30.154 1.00 84.56 70 MET A C 1
ATOM 559 O O . MET A 1 70 ? 18.281 -8.801 -31.281 1.00 84.56 70 MET A O 1
ATOM 563 N N . THR A 1 71 ? 17.300 -9.114 -29.285 1.00 90.62 71 THR A N 1
ATOM 564 C CA . THR A 1 71 ? 16.215 -8.155 -29.490 1.00 90.62 71 THR A CA 1
ATOM 565 C C . THR A 1 71 ? 16.457 -6.967 -28.581 1.00 90.62 71 THR A C 1
ATOM 567 O O . THR A 1 71 ? 16.465 -7.122 -27.361 1.00 90.62 71 THR A O 1
ATOM 570 N N . LEU A 1 72 ? 16.615 -5.797 -29.182 1.00 92.56 72 LEU A N 1
ATOM 571 C CA . LEU A 1 72 ? 16.797 -4.539 -28.483 1.00 92.56 72 LEU A CA 1
ATOM 572 C C . LEU A 1 72 ? 15.531 -3.688 -28.608 1.00 92.56 72 LEU A C 1
ATOM 574 O O . LEU A 1 72 ? 14.785 -3.770 -29.590 1.00 92.56 72 LEU A O 1
ATOM 578 N N . TYR A 1 73 ? 15.296 -2.881 -27.582 1.00 94.62 73 TYR A N 1
ATOM 579 C CA . TYR A 1 73 ? 14.191 -1.940 -27.509 1.00 94.62 73 TYR A CA 1
ATOM 580 C C . TYR A 1 73 ? 14.739 -0.525 -27.373 1.00 94.62 73 TYR A C 1
ATOM 582 O O . TYR A 1 73 ? 15.755 -0.299 -26.717 1.00 94.62 73 TYR A O 1
ATOM 590 N N . ARG A 1 74 ? 14.039 0.434 -27.979 1.00 93.50 74 ARG A N 1
ATOM 591 C CA . ARG A 1 74 ? 14.299 1.873 -27.845 1.00 93.50 74 ARG A CA 1
ATOM 592 C C . ARG A 1 74 ? 12.996 2.617 -27.647 1.00 93.50 74 ARG A C 1
ATOM 594 O O . ARG A 1 74 ? 11.951 2.178 -28.134 1.00 93.50 74 ARG A O 1
ATOM 601 N N . LEU A 1 75 ? 13.053 3.764 -26.985 1.00 92.75 75 LEU A N 1
ATOM 602 C CA . LEU A 1 75 ? 11.887 4.627 -26.869 1.00 92.75 75 LEU A CA 1
ATOM 603 C C . LEU A 1 75 ? 11.515 5.257 -28.221 1.00 92.75 75 LEU A C 1
ATOM 605 O O . LEU A 1 75 ? 12.373 5.574 -29.049 1.00 92.75 75 LEU A O 1
ATOM 609 N N . THR A 1 76 ? 10.218 5.457 -28.439 1.00 93.19 76 THR A N 1
ATOM 610 C CA . THR A 1 76 ? 9.708 6.315 -29.519 1.00 93.19 76 THR A CA 1
ATOM 611 C C . THR A 1 76 ? 9.459 7.731 -28.984 1.00 93.19 76 THR A C 1
ATOM 613 O O . THR A 1 76 ? 9.293 7.897 -27.773 1.00 93.19 76 THR A O 1
ATOM 616 N N . PRO A 1 77 ? 9.310 8.759 -29.845 1.00 90.62 77 PRO A N 1
ATOM 617 C CA . PRO A 1 77 ? 8.908 10.097 -29.395 1.00 90.62 77 PRO A CA 1
ATOM 618 C C . PRO A 1 77 ? 7.590 10.101 -28.601 1.00 90.62 77 PRO A C 1
ATOM 620 O O . PRO A 1 77 ? 7.424 10.859 -27.646 1.00 90.62 77 PRO A O 1
ATOM 623 N N . LYS A 1 78 ? 6.656 9.204 -28.954 1.00 90.50 78 LYS A N 1
ATOM 624 C CA . LYS A 1 78 ? 5.395 9.007 -28.222 1.00 90.50 78 LYS A CA 1
ATOM 625 C C . LYS A 1 78 ? 5.646 8.440 -26.822 1.00 90.50 78 LYS A C 1
ATOM 627 O O . LYS A 1 78 ? 5.031 8.905 -25.864 1.00 90.50 78 LYS A O 1
ATOM 632 N N . GLY A 1 79 ? 6.556 7.472 -26.703 1.00 90.00 79 GLY A N 1
ATOM 633 C CA . GLY A 1 79 ? 7.019 6.952 -25.418 1.00 90.00 79 GLY A CA 1
ATOM 634 C C . GLY A 1 79 ? 7.689 8.028 -24.565 1.00 90.00 79 GLY A C 1
ATOM 635 O O . GLY A 1 79 ? 7.388 8.123 -23.379 1.00 90.00 79 GLY A O 1
ATOM 636 N N . GLU A 1 80 ? 8.524 8.890 -25.159 1.00 87.38 80 GLU A N 1
ATOM 637 C CA . GLU A 1 80 ? 9.223 9.966 -24.433 1.00 87.38 80 GLU A CA 1
ATOM 638 C C . GLU A 1 80 ? 8.235 10.982 -23.868 1.00 87.38 80 GLU A C 1
ATOM 640 O O . GLU A 1 80 ? 8.326 11.378 -22.705 1.00 87.38 80 GLU A O 1
ATOM 645 N N . HIS A 1 81 ? 7.256 11.381 -24.682 1.00 85.56 81 HIS A N 1
ATOM 646 C CA . HIS A 1 81 ? 6.189 12.273 -24.250 1.00 85.56 81 HIS A CA 1
ATOM 647 C C . HIS A 1 81 ? 5.364 11.652 -23.115 1.00 85.56 81 HIS A C 1
ATOM 649 O O . HIS A 1 81 ? 5.101 12.310 -22.107 1.00 85.56 81 HIS A O 1
ATOM 655 N N . PHE A 1 82 ? 5.005 10.370 -23.241 1.00 84.06 82 PHE A N 1
ATOM 656 C CA . PHE A 1 82 ? 4.310 9.636 -22.185 1.00 84.06 82 PHE A CA 1
ATOM 657 C C . PHE A 1 82 ? 5.131 9.548 -20.891 1.00 84.06 82 PHE A C 1
ATOM 659 O O . PHE A 1 82 ? 4.550 9.567 -19.819 1.00 84.06 82 PHE A O 1
ATOM 666 N N . LEU A 1 83 ? 6.461 9.491 -20.961 1.00 80.56 83 LEU A N 1
ATOM 667 C CA . LEU A 1 83 ? 7.350 9.410 -19.794 1.00 80.56 83 LEU A CA 1
ATOM 668 C C . LEU A 1 83 ? 7.433 10.728 -19.009 1.00 80.56 83 LEU A C 1
ATOM 670 O O . LEU A 1 83 ? 7.544 10.715 -17.781 1.00 80.56 83 LEU A O 1
ATOM 674 N N . LYS A 1 84 ? 7.363 11.865 -19.713 1.00 72.50 84 LYS A N 1
ATOM 675 C CA . LYS A 1 84 ? 7.471 13.213 -19.126 1.00 72.50 84 LYS A CA 1
ATOM 676 C C . LYS A 1 84 ? 6.238 13.623 -18.313 1.00 72.50 84 LYS A C 1
ATOM 678 O O . LYS A 1 84 ? 6.366 14.409 -17.381 1.00 72.50 84 LYS A O 1
ATOM 683 N N . GLN A 1 85 ? 5.057 13.091 -18.626 1.00 66.69 85 GLN A N 1
ATOM 684 C CA . GLN A 1 85 ? 3.802 13.448 -17.944 1.00 66.69 85 GLN A CA 1
ATOM 685 C C . GLN A 1 85 ? 3.604 12.862 -16.514 1.00 66.69 85 GLN A C 1
ATOM 687 O O . GLN A 1 85 ? 2.985 13.547 -15.702 1.00 66.69 85 GLN A O 1
ATOM 692 N N . PRO A 1 86 ? 4.097 11.656 -16.146 1.00 67.62 86 PRO A N 1
ATOM 693 C CA . PRO A 1 86 ? 3.798 11.017 -14.857 1.00 67.62 86 PRO A CA 1
ATOM 694 C C . PRO A 1 86 ? 4.898 11.090 -13.787 1.00 67.62 86 PRO A C 1
ATOM 696 O O . PRO A 1 86 ? 4.623 10.707 -12.654 1.00 67.62 86 PRO A O 1
ATOM 699 N N . LEU A 1 87 ? 6.127 11.536 -14.089 1.00 67.25 87 LEU A N 1
ATOM 700 C CA . LEU A 1 87 ? 7.255 11.414 -13.142 1.00 67.25 87 LEU A CA 1
ATOM 701 C C . LEU A 1 87 ? 7.002 12.141 -11.813 1.00 67.25 87 LEU A C 1
ATOM 703 O O . LEU A 1 87 ? 7.143 11.549 -10.746 1.00 67.25 87 LEU A O 1
ATOM 707 N N . ASN A 1 88 ? 6.614 13.416 -11.878 1.00 70.12 88 ASN A N 1
ATOM 708 C CA . ASN A 1 88 ? 6.361 14.204 -10.670 1.00 70.12 88 ASN A CA 1
ATOM 709 C C . ASN A 1 88 ? 5.170 13.637 -9.879 1.00 70.12 88 ASN A C 1
ATOM 711 O O . ASN A 1 88 ? 5.208 13.612 -8.653 1.00 70.12 88 ASN A O 1
ATOM 715 N N . ASN A 1 89 ? 4.159 13.101 -10.572 1.00 77.12 89 ASN A N 1
ATOM 716 C CA . ASN A 1 89 ? 3.004 12.474 -9.929 1.00 77.12 89 ASN A CA 1
ATOM 717 C C . ASN A 1 89 ? 3.402 11.189 -9.192 1.00 77.12 89 ASN A C 1
ATOM 719 O O . ASN A 1 89 ? 2.956 10.982 -8.066 1.00 77.12 89 ASN A O 1
ATOM 723 N N . TRP A 1 90 ? 4.263 10.354 -9.783 1.00 78.25 90 TRP A N 1
ATOM 724 C CA . TRP A 1 90 ? 4.778 9.148 -9.129 1.00 78.25 90 TRP A CA 1
ATOM 725 C C . TRP A 1 90 ? 5.630 9.470 -7.906 1.00 78.25 90 TRP A C 1
ATOM 727 O O . TRP A 1 90 ? 5.436 8.851 -6.863 1.00 78.25 90 TRP A O 1
ATOM 737 N N . GLN A 1 91 ? 6.525 10.456 -8.004 1.00 78.75 91 GLN A N 1
ATOM 738 C CA . GLN A 1 91 ? 7.348 10.881 -6.869 1.00 78.75 91 GLN A CA 1
ATOM 739 C C . GLN A 1 91 ? 6.487 11.400 -5.717 1.00 78.75 91 GLN A C 1
ATOM 741 O O . GLN A 1 91 ? 6.577 10.874 -4.611 1.00 78.75 91 GLN A O 1
ATOM 746 N N . MET A 1 92 ? 5.581 12.343 -5.994 1.00 82.75 92 MET A N 1
ATOM 747 C CA . MET A 1 92 ? 4.661 12.869 -4.982 1.00 82.75 92 MET A CA 1
ATOM 748 C C . MET A 1 92 ? 3.789 11.772 -4.360 1.00 82.75 92 MET A C 1
ATOM 750 O O . MET A 1 92 ? 3.575 11.765 -3.150 1.00 82.75 92 MET A O 1
ATOM 754 N N . THR A 1 93 ? 3.291 10.837 -5.176 1.00 85.44 93 THR A N 1
ATOM 755 C CA . THR A 1 93 ? 2.483 9.705 -4.697 1.00 85.44 93 THR A CA 1
ATOM 756 C C . THR A 1 93 ? 3.284 8.850 -3.717 1.00 85.44 93 THR A C 1
ATOM 758 O O . THR A 1 93 ? 2.820 8.588 -2.608 1.00 85.44 93 THR A O 1
ATOM 761 N N . LEU A 1 94 ? 4.501 8.448 -4.094 1.00 86.00 94 LEU A N 1
ATOM 762 C CA . LEU A 1 94 ? 5.350 7.593 -3.265 1.00 86.00 94 LEU A CA 1
ATOM 763 C C . LEU A 1 94 ? 5.803 8.300 -1.988 1.00 86.00 94 LEU A C 1
ATOM 765 O O . LEU A 1 94 ? 5.785 7.688 -0.927 1.00 86.00 94 LEU A O 1
ATOM 769 N N . GLU A 1 95 ? 6.140 9.588 -2.051 1.00 86.94 95 GLU A N 1
ATOM 770 C CA . GLU A 1 95 ? 6.463 10.390 -0.865 1.00 86.94 95 GLU A CA 1
ATOM 771 C C . GLU A 1 95 ? 5.303 10.410 0.134 1.00 86.94 95 GLU A C 1
ATOM 773 O O . GLU A 1 95 ? 5.488 10.142 1.321 1.00 86.94 95 GLU A O 1
ATOM 778 N N . ARG A 1 96 ? 4.078 10.655 -0.342 1.00 89.25 96 ARG A N 1
ATOM 779 C CA . ARG A 1 96 ? 2.884 10.642 0.514 1.00 89.25 96 ARG A CA 1
ATOM 780 C C . ARG A 1 96 ? 2.598 9.260 1.099 1.00 89.25 96 ARG A C 1
ATOM 782 O O . ARG A 1 96 ? 2.149 9.162 2.241 1.00 89.25 96 ARG A O 1
ATOM 789 N N . GLN A 1 97 ? 2.860 8.198 0.343 1.00 90.25 97 GLN A N 1
ATOM 790 C CA . GLN A 1 97 ? 2.706 6.817 0.804 1.00 90.25 97 GLN A CA 1
ATOM 791 C C . GLN A 1 97 ? 3.762 6.427 1.844 1.00 90.25 97 GLN A C 1
ATOM 793 O O . GLN A 1 97 ? 3.419 5.785 2.832 1.00 90.25 97 GLN A O 1
ATOM 798 N N . VAL A 1 98 ? 5.008 6.883 1.687 1.00 90.88 98 VAL A N 1
ATOM 799 C CA . VAL A 1 98 ? 6.061 6.746 2.705 1.00 90.88 98 VAL A CA 1
ATOM 800 C C . VAL A 1 98 ? 5.641 7.443 4.000 1.00 90.88 98 VAL A C 1
ATOM 802 O O . VAL A 1 98 ? 5.644 6.809 5.051 1.00 90.88 98 VAL A O 1
ATOM 805 N N . ILE A 1 99 ? 5.162 8.691 3.927 1.00 91.06 99 ILE A N 1
ATOM 806 C CA . ILE A 1 99 ? 4.644 9.424 5.099 1.00 91.06 99 ILE A CA 1
ATOM 807 C C . ILE A 1 99 ? 3.482 8.662 5.762 1.00 91.06 99 ILE A C 1
ATOM 809 O O . ILE A 1 99 ? 3.364 8.619 6.986 1.00 91.06 99 ILE A O 1
ATOM 813 N N . SER A 1 100 ? 2.608 8.050 4.962 1.00 91.88 100 SER A N 1
ATOM 814 C CA . SER A 1 100 ? 1.505 7.213 5.447 1.00 91.88 100 SER A CA 1
ATOM 815 C C . SER A 1 100 ? 1.980 5.986 6.216 1.00 91.88 100 SER A C 1
ATOM 817 O O . SER A 1 100 ? 1.524 5.762 7.341 1.00 91.88 100 SER A O 1
ATOM 819 N N . LEU A 1 101 ? 2.953 5.259 5.677 1.00 91.94 101 LEU A N 1
ATOM 820 C CA . LEU A 1 101 ? 3.574 4.119 6.344 1.00 91.94 101 LEU A CA 1
ATOM 821 C C . LEU A 1 101 ? 4.286 4.533 7.638 1.00 91.94 101 LEU A C 1
ATOM 823 O O . LEU A 1 101 ? 4.111 3.882 8.666 1.00 91.94 101 LEU A O 1
ATOM 827 N N . GLU A 1 102 ? 5.017 5.647 7.634 1.00 92.06 102 GLU A N 1
ATOM 828 C CA . GLU A 1 102 ? 5.671 6.186 8.832 1.00 92.06 102 GLU A CA 1
ATOM 8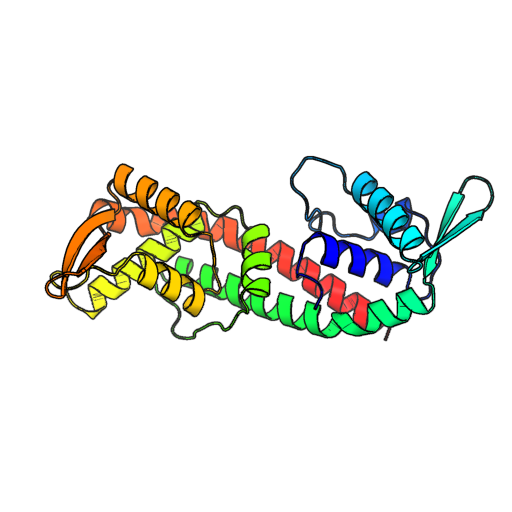29 C C . GLU A 1 102 ? 4.661 6.517 9.937 1.00 92.06 102 GLU A C 1
ATOM 831 O O . GLU A 1 102 ? 4.895 6.204 11.105 1.00 92.06 102 GLU A O 1
ATOM 836 N N . LYS A 1 103 ? 3.495 7.074 9.588 1.00 91.31 103 LYS A N 1
ATOM 837 C CA . LYS A 1 103 ? 2.428 7.326 10.567 1.00 91.31 103 LYS A CA 1
ATOM 838 C C . LYS A 1 103 ? 1.788 6.054 11.101 1.00 91.31 103 LYS A C 1
ATOM 840 O O . LYS A 1 103 ? 1.511 5.991 12.296 1.00 91.31 103 LYS A O 1
ATOM 845 N N . MET A 1 104 ? 1.559 5.045 10.259 1.00 92.62 104 MET A N 1
ATOM 846 C CA . MET A 1 104 ? 1.081 3.739 10.734 1.00 92.62 104 MET A CA 1
ATOM 847 C C . MET A 1 104 ? 2.090 3.113 11.700 1.00 92.62 104 MET A C 1
ATOM 849 O O . MET A 1 104 ? 1.704 2.608 12.755 1.00 92.62 104 MET A O 1
ATOM 853 N N . LEU A 1 105 ? 3.383 3.188 11.368 1.00 91.94 105 LEU A N 1
ATOM 854 C CA . LEU A 1 105 ? 4.461 2.677 12.208 1.00 91.94 105 LEU A CA 1
ATOM 855 C C . LEU A 1 105 ? 4.500 3.401 13.553 1.00 91.94 105 LEU A C 1
ATOM 857 O O . LEU A 1 105 ? 4.608 2.759 14.599 1.00 91.94 105 LEU A O 1
ATOM 861 N N . GLU A 1 106 ? 4.377 4.726 13.526 1.00 92.00 106 GLU A N 1
ATOM 862 C CA . GLU A 1 106 ? 4.384 5.547 14.729 1.00 92.00 106 GLU A CA 1
ATOM 863 C C . GLU A 1 106 ? 3.164 5.287 15.608 1.00 92.00 106 GLU A C 1
ATOM 865 O O . GLU A 1 106 ? 3.305 5.166 16.826 1.00 92.00 106 GLU A O 1
ATOM 870 N N . ALA A 1 107 ? 1.990 5.107 15.003 1.00 91.38 107 ALA A N 1
ATOM 871 C CA . ALA A 1 107 ? 0.781 4.745 15.727 1.00 91.38 107 ALA A CA 1
ATOM 872 C C . ALA A 1 107 ? 0.918 3.392 16.417 1.00 91.38 107 ALA A C 1
ATOM 874 O O . ALA A 1 107 ? 0.615 3.263 17.599 1.00 91.38 107 ALA A O 1
ATOM 875 N N . CYS A 1 108 ? 1.474 2.397 15.724 1.00 91.81 108 CYS A N 1
ATOM 876 C CA . CYS A 1 108 ? 1.756 1.098 16.326 1.00 91.81 108 CYS A CA 1
ATOM 877 C C . CYS A 1 108 ? 2.851 1.187 17.406 1.00 91.81 108 CYS A C 1
ATOM 879 O O . CYS A 1 108 ? 2.869 0.385 18.338 1.00 91.81 108 CYS A O 1
ATOM 881 N N . ARG A 1 109 ? 3.799 2.130 17.303 1.00 90.94 109 ARG A N 1
ATOM 882 C CA . ARG A 1 109 ? 4.856 2.342 18.307 1.00 90.94 109 ARG A CA 1
ATOM 883 C C . ARG A 1 109 ? 4.318 2.988 19.578 1.00 90.94 109 ARG A C 1
ATOM 885 O O . ARG A 1 109 ? 4.662 2.525 20.661 1.00 90.94 109 ARG A O 1
ATOM 892 N N . ARG A 1 110 ? 3.509 4.038 19.438 1.00 92.00 110 ARG A N 1
ATOM 893 C CA . ARG A 1 110 ? 2.939 4.800 20.558 1.00 92.00 110 ARG A CA 1
ATOM 894 C C . ARG A 1 110 ? 1.631 4.224 21.090 1.00 92.00 110 ARG A C 1
ATOM 896 O O . ARG A 1 110 ? 1.213 4.624 22.167 1.00 92.00 110 ARG A O 1
ATOM 903 N N . LEU A 1 111 ? 1.008 3.307 20.346 1.00 91.06 111 LEU A N 1
ATOM 904 C CA . LEU A 1 111 ? -0.350 2.808 20.592 1.00 91.06 111 LEU A CA 1
ATOM 905 C C . LEU A 1 111 ? -1.357 3.962 20.663 1.00 91.06 111 LEU A C 1
ATOM 907 O O . LEU A 1 111 ? -2.205 4.024 21.551 1.00 91.06 111 LEU A O 1
ATOM 911 N N . GLN A 1 112 ? -1.192 4.904 19.736 1.00 90.06 112 GLN A N 1
ATOM 912 C CA . GLN A 1 112 ? -1.865 6.195 19.730 1.00 90.06 112 GLN A CA 1
ATOM 913 C C . GLN A 1 112 ? -2.156 6.628 18.286 1.00 90.06 112 GLN A C 1
ATOM 915 O O . GLN A 1 112 ? -1.342 6.364 17.397 1.00 90.06 112 GLN A O 1
ATOM 920 N N . SER A 1 113 ? -3.273 7.310 18.031 1.00 86.50 113 SER A N 1
ATOM 921 C CA . SER A 1 113 ? -3.530 7.906 16.722 1.00 86.50 113 SER A CA 1
ATOM 922 C C . SER A 1 113 ? -2.616 9.117 16.509 1.00 86.50 113 SER A C 1
ATOM 924 O O . SER A 1 113 ? -2.367 9.906 17.428 1.00 86.50 113 SER A O 1
ATOM 926 N N . PRO A 1 114 ? -2.054 9.291 15.304 1.00 86.38 114 PRO A N 1
ATOM 927 C CA . PRO A 1 114 ? -1.276 10.471 14.984 1.00 86.38 114 PRO A CA 1
ATOM 928 C C . PRO A 1 114 ? -2.181 11.707 14.908 1.00 86.38 114 PRO A C 1
ATOM 930 O O . PRO A 1 114 ? -3.224 11.704 14.262 1.00 86.38 114 PRO A O 1
ATOM 933 N N . SER A 1 115 ? -1.721 12.817 15.486 1.00 78.44 115 SER A N 1
ATOM 934 C CA . SER A 1 115 ? -2.458 14.092 15.502 1.00 78.44 115 SER A CA 1
ATOM 935 C C . SER A 1 115 ? -2.711 14.678 14.108 1.00 78.44 115 SER A C 1
ATOM 937 O O . SER A 1 115 ? -3.724 15.333 13.864 1.00 78.44 115 SER A O 1
ATOM 939 N N . ASN A 1 116 ? -1.789 14.445 13.174 1.00 81.06 116 ASN A N 1
ATOM 940 C CA . ASN A 1 116 ? -1.863 14.997 11.829 1.00 81.06 116 ASN A CA 1
ATOM 941 C C . ASN A 1 116 ? -2.548 14.013 10.881 1.00 81.06 116 ASN A C 1
ATOM 943 O O . ASN A 1 116 ? -2.096 12.876 10.735 1.00 81.06 116 ASN A O 1
ATOM 947 N N . LYS A 1 117 ? -3.538 14.490 10.124 1.00 81.31 117 LYS A N 1
ATOM 948 C CA . LYS A 1 117 ? -4.186 13.722 9.050 1.00 81.31 117 LYS A CA 1
ATOM 949 C C . LYS A 1 117 ? -3.270 13.546 7.839 1.00 81.31 117 LYS A C 1
ATOM 951 O O . LYS A 1 117 ? -2.278 14.264 7.681 1.00 81.31 117 LYS A O 1
ATOM 956 N N . ILE A 1 118 ? -3.583 12.573 6.992 1.00 82.94 118 ILE A N 1
ATOM 957 C CA . ILE A 1 118 ? -2.963 12.397 5.677 1.00 82.94 118 ILE A CA 1
ATOM 958 C C . ILE A 1 118 ? -4.042 12.517 4.613 1.00 82.94 118 ILE A C 1
ATOM 960 O O . ILE A 1 118 ? -5.092 11.887 4.695 1.00 82.94 118 ILE A O 1
ATOM 964 N N . ASN A 1 119 ? -3.744 13.298 3.580 1.00 81.12 119 ASN A N 1
ATOM 965 C CA . ASN A 1 119 ? -4.612 13.448 2.424 1.00 81.12 119 ASN A CA 1
ATOM 966 C C . ASN A 1 119 ? -4.056 12.621 1.263 1.00 81.12 119 ASN A C 1
ATOM 968 O O . ASN A 1 119 ? -3.360 13.160 0.405 1.00 81.12 119 ASN A O 1
ATOM 972 N N . LEU A 1 120 ? -4.351 11.318 1.267 1.00 85.75 120 LEU A N 1
ATOM 973 C CA . LEU A 1 120 ? -4.209 10.481 0.074 1.00 85.75 120 LEU A CA 1
ATOM 974 C C . LEU A 1 120 ? -5.491 10.554 -0.767 1.00 85.75 120 LEU A C 1
ATOM 976 O O . LEU A 1 120 ? -6.607 10.514 -0.230 1.00 85.75 120 LEU A O 1
ATOM 980 N N . SER A 1 121 ? -5.341 10.634 -2.089 1.00 87.69 121 SER A N 1
ATOM 981 C CA . SER A 1 121 ? -6.422 10.377 -3.040 1.00 87.69 121 SER A CA 1
ATOM 982 C C . SER A 1 121 ? -6.901 8.927 -2.914 1.00 87.69 121 SER A C 1
ATOM 984 O O . SER A 1 121 ? -6.238 8.072 -2.324 1.00 87.69 121 SER A O 1
ATOM 986 N N . TYR A 1 122 ? -8.074 8.622 -3.471 1.00 85.44 122 TYR A N 1
ATOM 987 C CA . TYR A 1 122 ? -8.572 7.247 -3.468 1.00 85.44 122 TYR A CA 1
ATOM 988 C C . TYR A 1 122 ? -7.616 6.292 -4.201 1.00 85.44 122 TYR A C 1
ATOM 990 O O . TYR A 1 122 ? -7.361 5.190 -3.726 1.00 85.44 122 TYR A O 1
ATOM 998 N N . GLU A 1 123 ? -7.052 6.727 -5.323 1.00 84.62 123 GLU A N 1
ATOM 999 C CA . GLU A 1 123 ? -6.103 5.974 -6.139 1.00 84.62 123 GLU A CA 1
ATOM 1000 C C . GLU A 1 123 ? -4.763 5.777 -5.421 1.00 84.62 123 GLU A C 1
ATOM 1002 O O . GLU A 1 123 ? -4.235 4.666 -5.422 1.00 84.62 123 GLU A O 1
ATOM 1007 N N . GLU A 1 124 ? -4.239 6.819 -4.765 1.00 86.56 124 GLU A N 1
ATOM 1008 C CA . GLU A 1 124 ? -3.014 6.733 -3.954 1.00 86.56 124 GLU A CA 1
ATOM 1009 C C . GLU A 1 124 ? -3.207 5.739 -2.794 1.00 86.56 124 GLU A C 1
ATOM 1011 O O . GLU A 1 124 ? -2.373 4.859 -2.564 1.00 86.56 124 GLU A O 1
ATOM 1016 N N . SER A 1 125 ? -4.344 5.817 -2.098 1.00 86.75 125 SER A N 1
ATOM 1017 C CA . SER A 1 125 ? -4.710 4.864 -1.049 1.00 86.75 125 SER A CA 1
ATOM 1018 C C . SER A 1 125 ? -4.870 3.439 -1.583 1.00 86.75 125 SER A C 1
ATOM 1020 O O . SER A 1 125 ? -4.407 2.486 -0.956 1.00 86.75 125 SER A O 1
ATOM 1022 N N . LEU A 1 126 ? -5.504 3.264 -2.746 1.00 83.88 126 LEU A N 1
ATOM 1023 C CA . LEU A 1 126 ? -5.684 1.947 -3.354 1.00 83.88 126 LEU A CA 1
ATOM 1024 C C . LEU A 1 126 ? -4.330 1.322 -3.685 1.00 83.88 126 LEU A C 1
ATOM 1026 O O . LEU A 1 126 ? -4.085 0.166 -3.341 1.00 83.88 126 LEU A O 1
ATOM 1030 N N . PHE A 1 127 ? -3.434 2.096 -4.296 1.00 82.62 127 PHE A N 1
ATOM 1031 C CA . PHE A 1 127 ? -2.091 1.641 -4.626 1.00 82.62 127 PHE A CA 1
ATOM 1032 C C . PHE A 1 127 ? -1.290 1.266 -3.370 1.00 82.62 127 PHE A C 1
ATOM 1034 O O . PHE A 1 127 ? -0.621 0.236 -3.365 1.00 82.62 127 PHE A O 1
ATOM 1041 N N . LEU A 1 128 ? -1.415 2.025 -2.277 1.00 85.38 128 LEU A N 1
ATOM 1042 C CA . LEU A 1 128 ? -0.791 1.686 -0.993 1.00 85.38 128 LEU A CA 1
ATOM 1043 C C . LEU A 1 128 ? -1.276 0.317 -0.493 1.00 85.38 128 LEU A C 1
ATOM 1045 O O . LEU A 1 128 ? -0.478 -0.570 -0.204 1.00 85.38 128 LEU A O 1
ATOM 1049 N N . THR A 1 129 ? -2.595 0.122 -0.464 1.00 81.88 129 THR A N 1
ATOM 1050 C CA . THR A 1 129 ? -3.225 -1.090 0.088 1.00 81.88 129 THR A CA 1
ATOM 1051 C C . THR A 1 129 ? -2.941 -2.346 -0.731 1.00 81.88 129 THR A C 1
ATOM 1053 O O . THR A 1 129 ? -2.868 -3.434 -0.170 1.00 81.88 129 THR A O 1
ATOM 1056 N N . GLN A 1 130 ? -2.714 -2.213 -2.043 1.00 76.88 130 GLN A N 1
ATOM 1057 C CA 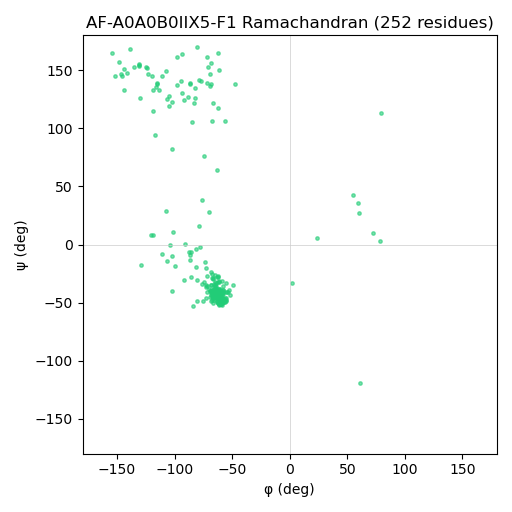. GLN A 1 130 ? -2.272 -3.325 -2.890 1.00 76.88 130 GLN A CA 1
ATOM 1058 C C . GLN A 1 130 ? -0.910 -3.877 -2.460 1.00 76.88 130 GLN A C 1
ATOM 1060 O O . GLN A 1 130 ? -0.628 -5.040 -2.727 1.00 76.88 130 GLN A O 1
ATOM 1065 N N . ASN A 1 131 ? -0.067 -3.052 -1.836 1.00 75.19 131 ASN A N 1
ATOM 1066 C CA . ASN A 1 131 ? 1.322 -3.368 -1.509 1.00 75.19 131 ASN A CA 1
ATOM 1067 C C . ASN A 1 131 ? 1.552 -3.762 -0.051 1.00 75.19 131 ASN A C 1
ATOM 1069 O O . ASN A 1 131 ? 2.696 -3.869 0.376 1.00 75.19 131 ASN A O 1
ATOM 1073 N N . ILE A 1 132 ? 0.480 -3.989 0.703 1.00 76.44 132 ILE A N 1
ATOM 1074 C CA . ILE A 1 132 ? 0.553 -4.312 2.121 1.00 76.44 132 ILE A CA 1
ATOM 1075 C C . ILE A 1 132 ? -0.301 -5.557 2.370 1.00 76.44 132 ILE A C 1
ATOM 1077 O O . ILE A 1 132 ? -1.480 -5.594 2.012 1.00 76.44 132 ILE A O 1
ATOM 1081 N N . GLU A 1 133 ? 0.284 -6.593 2.975 1.00 63.16 133 GLU A N 1
ATOM 1082 C CA . GLU A 1 133 ? -0.403 -7.846 3.322 1.00 63.16 133 GLU A CA 1
ATOM 1083 C C . GLU A 1 133 ? -1.316 -7.627 4.541 1.00 63.16 133 GLU A C 1
ATOM 1085 O O . GLU A 1 133 ? -1.006 -7.955 5.674 1.00 63.16 133 GLU A O 1
ATOM 1090 N N . ALA A 1 134 ? -2.456 -6.987 4.299 1.00 63.53 134 ALA A N 1
ATOM 1091 C CA . ALA A 1 134 ? -3.165 -6.142 5.257 1.00 63.53 134 ALA A CA 1
ATOM 1092 C C . ALA A 1 134 ? -3.969 -6.808 6.389 1.00 63.53 134 ALA A C 1
ATOM 1094 O O . ALA A 1 134 ? -5.056 -6.319 6.716 1.00 63.53 134 ALA A O 1
ATOM 1095 N N . LYS A 1 135 ? -3.503 -7.902 6.994 1.00 67.38 135 LYS A N 1
ATOM 1096 C CA . LYS A 1 135 ? -4.275 -8.529 8.076 1.00 67.38 135 LYS A CA 1
ATOM 1097 C C . LYS A 1 135 ? -4.031 -7.876 9.428 1.00 67.38 135 LYS A C 1
ATOM 1099 O O . LYS A 1 135 ? -4.995 -7.470 10.074 1.00 67.38 135 LYS A O 1
ATOM 1104 N N . SER A 1 136 ? -2.777 -7.746 9.857 1.00 75.06 136 SER A N 1
ATOM 1105 C CA . SER A 1 136 ? -2.505 -7.273 11.219 1.00 75.06 136 SER A CA 1
ATOM 1106 C C . SER A 1 136 ? -2.598 -5.752 11.352 1.00 75.06 136 SER A C 1
ATOM 1108 O O . SER A 1 136 ? -3.048 -5.262 12.387 1.00 75.06 136 SER A O 1
ATOM 1110 N N . ILE A 1 137 ? -2.278 -5.003 10.291 1.00 85.50 137 ILE A N 1
ATOM 1111 C CA . ILE A 1 137 ? -2.354 -3.533 10.286 1.00 85.50 137 ILE A CA 1
ATOM 1112 C C . ILE A 1 137 ? -3.782 -3.048 10.511 1.00 85.50 137 ILE A C 1
ATOM 1114 O O . ILE A 1 137 ? -4.016 -2.227 11.393 1.00 85.50 137 ILE A O 1
ATOM 1118 N N . LEU A 1 138 ? -4.756 -3.572 9.764 1.00 87.38 138 LEU A N 1
ATOM 1119 C CA . LEU A 1 138 ? -6.138 -3.117 9.896 1.00 87.38 138 LEU A CA 1
ATOM 1120 C C . LEU A 1 138 ? -6.693 -3.405 11.294 1.00 87.38 138 LEU A C 1
ATOM 1122 O O . LEU A 1 138 ? -7.353 -2.547 11.879 1.00 87.38 138 LEU A O 1
ATOM 1126 N N . SER A 1 139 ? -6.398 -4.587 11.836 1.00 88.56 139 SER A N 1
ATOM 1127 C CA . SER A 1 139 ? -6.771 -4.954 13.198 1.00 88.56 139 SER A CA 1
ATOM 1128 C C . SER A 1 139 ? -6.130 -4.023 14.220 1.00 88.56 139 SER A C 1
ATOM 1130 O O . SER A 1 139 ? -6.843 -3.428 15.022 1.00 88.56 139 SER A O 1
ATOM 1132 N N . SER A 1 140 ? -4.813 -3.828 14.144 1.00 91.19 140 SER A N 1
ATOM 1133 C CA . SER A 1 140 ? -4.081 -2.961 15.066 1.00 91.19 140 SER A CA 1
ATOM 1134 C C . SER A 1 140 ? -4.595 -1.524 15.034 1.00 91.19 140 SER A C 1
ATOM 1136 O O . SER A 1 140 ? -4.911 -0.969 16.081 1.00 91.19 140 SER A O 1
ATOM 1138 N N . LEU A 1 141 ? -4.696 -0.916 13.849 1.00 92.50 141 LEU A N 1
ATOM 1139 C CA . LEU A 1 141 ? -5.128 0.476 13.712 1.00 92.50 141 LEU A CA 1
ATOM 1140 C C . LEU A 1 141 ? -6.582 0.654 14.166 1.00 92.50 141 LEU A C 1
ATOM 1142 O O . LEU A 1 141 ? -6.894 1.637 14.826 1.00 92.50 141 LEU A O 1
ATOM 1146 N N . SER A 1 142 ? -7.459 -0.316 13.884 1.00 92.38 142 SER A N 1
ATOM 1147 C CA . SER A 1 142 ? -8.847 -0.273 14.362 1.00 92.38 142 SER A CA 1
ATOM 1148 C C . SER A 1 142 ? -8.924 -0.286 15.887 1.00 92.38 142 SER A C 1
ATOM 1150 O O . SER A 1 142 ? -9.686 0.491 16.455 1.00 92.38 142 SER A O 1
ATOM 1152 N N . LEU A 1 143 ? -8.144 -1.144 16.556 1.00 93.19 143 LEU A N 1
ATOM 1153 C CA . LEU A 1 143 ? -8.141 -1.198 18.019 1.00 93.19 143 LEU A CA 1
ATOM 1154 C C . LEU A 1 143 ? -7.529 0.060 18.647 1.00 93.19 143 LEU A C 1
ATOM 1156 O O . LEU A 1 143 ? -8.076 0.549 19.628 1.00 93.19 143 LEU A O 1
ATOM 1160 N N . ILE A 1 144 ? -6.452 0.610 18.071 1.00 93.62 144 ILE A N 1
ATOM 1161 C CA . ILE A 1 144 ? -5.840 1.866 18.540 1.00 93.62 144 ILE A CA 1
ATOM 1162 C C . ILE A 1 144 ? -6.863 3.011 18.497 1.00 93.62 144 ILE A C 1
ATOM 1164 O O . ILE A 1 144 ? -7.058 3.692 19.500 1.00 93.62 144 ILE A O 1
ATOM 1168 N N . GLU A 1 145 ? -7.560 3.183 17.371 1.00 92.88 145 GLU A N 1
ATOM 1169 C CA . GLU A 1 145 ? -8.566 4.243 17.200 1.00 92.88 145 GLU A CA 1
ATOM 1170 C C . GLU A 1 145 ? -9.765 4.077 18.146 1.00 92.88 145 GLU A C 1
ATOM 1172 O O . GLU A 1 145 ? -10.293 5.049 18.692 1.00 92.88 145 GLU A O 1
ATOM 1177 N N . LEU A 1 146 ? -10.208 2.838 18.370 1.00 91.81 146 LEU A N 1
ATOM 1178 C CA . LEU A 1 146 ? -11.301 2.547 19.298 1.00 91.81 146 LEU A CA 1
ATOM 1179 C C . LEU A 1 146 ? -10.903 2.802 20.755 1.00 91.81 146 LEU A C 1
ATOM 1181 O O . LEU A 1 146 ? -11.693 3.374 21.507 1.00 91.81 146 LEU A O 1
ATOM 1185 N N . GLU A 1 147 ? -9.690 2.412 21.139 1.00 90.75 147 GLU A N 1
ATOM 1186 C CA . GLU A 1 147 ? -9.172 2.599 22.493 1.00 90.75 147 GLU A CA 1
ATOM 1187 C C . GLU A 1 147 ? -8.943 4.077 22.814 1.00 90.75 147 GLU A C 1
ATOM 1189 O O . GLU A 1 147 ? -9.299 4.558 23.889 1.00 90.75 147 GLU A O 1
ATOM 1194 N N . GLU A 1 148 ? -8.412 4.849 21.871 1.00 88.81 148 GLU A N 1
ATOM 1195 C CA . GLU A 1 148 ? -8.312 6.294 22.049 1.00 88.81 148 GLU A CA 1
ATOM 1196 C C . GLU A 1 148 ? -9.666 6.966 22.196 1.00 88.81 148 GLU A C 1
ATOM 1198 O O . GLU A 1 148 ? -9.854 7.812 23.072 1.00 88.81 148 GLU A O 1
ATOM 1203 N N . ARG A 1 149 ? -10.634 6.578 21.364 1.00 87.38 149 ARG A N 1
ATOM 1204 C CA . ARG A 1 149 ? -11.985 7.119 21.466 1.00 87.38 149 ARG A CA 1
ATOM 1205 C C . ARG A 1 149 ? -12.613 6.777 22.815 1.00 87.38 149 ARG A C 1
ATOM 1207 O O . ARG A 1 149 ? -13.278 7.635 23.395 1.00 87.38 149 ARG A O 1
ATOM 1214 N N . LYS A 1 150 ? -12.360 5.568 23.332 1.00 86.38 150 LYS A N 1
ATOM 1215 C CA . LYS A 1 150 ? -12.762 5.155 24.682 1.00 86.38 150 LYS A CA 1
ATOM 1216 C C . LYS A 1 150 ? -12.136 6.048 25.757 1.00 86.38 150 LYS A C 1
ATOM 1218 O O . LYS A 1 150 ? -12.851 6.518 26.638 1.00 86.38 150 LYS A O 1
ATOM 1223 N N . LYS A 1 151 ? -10.834 6.338 25.660 1.00 85.06 151 LYS A N 1
ATOM 1224 C CA . LYS A 1 151 ? -10.121 7.230 26.593 1.00 85.06 151 LYS A CA 1
ATOM 1225 C C . LYS A 1 151 ? -10.638 8.668 26.562 1.00 85.06 151 LYS A C 1
ATOM 1227 O O . LYS A 1 151 ? -10.763 9.283 27.613 1.00 85.06 151 LYS A O 1
ATOM 1232 N N . LEU A 1 152 ? -10.921 9.204 25.374 1.00 82.94 152 LEU A N 1
ATOM 1233 C CA . LEU A 1 152 ? -11.317 10.606 25.196 1.00 82.94 152 LEU A CA 1
ATOM 1234 C C . LEU A 1 152 ? -12.733 10.907 25.686 1.00 82.94 152 LEU A C 1
ATOM 1236 O O . LEU A 1 152 ? -12.988 12.001 26.178 1.00 82.94 152 LEU A O 1
ATOM 1240 N N . LEU A 1 153 ? -13.656 9.968 25.501 1.00 77.25 153 LEU A N 1
ATOM 1241 C CA . LEU A 1 153 ? -15.077 10.210 25.728 1.00 77.25 153 LEU A CA 1
ATOM 1242 C C . LEU A 1 153 ? -15.602 9.518 27.015 1.00 77.25 153 LEU A C 1
ATOM 1244 O O . LEU A 1 153 ? -16.689 9.863 27.463 1.00 77.25 153 LEU A O 1
ATOM 1248 N N . GLY A 1 154 ? -14.856 8.577 27.618 1.00 67.69 154 GLY A N 1
ATOM 1249 C CA . GLY A 1 154 ? -15.167 7.907 28.900 1.00 67.69 154 GLY A CA 1
ATOM 1250 C C . GLY A 1 154 ? -16.212 6.773 28.847 1.00 67.69 154 GLY A C 1
ATOM 1251 O O . GLY A 1 154 ? -17.379 7.037 28.597 1.00 67.69 154 GLY A O 1
ATOM 1252 N N . SER A 1 155 ? -15.793 5.523 29.109 1.00 62.09 155 SER A N 1
ATOM 1253 C CA . SER A 1 155 ? -16.426 4.174 29.003 1.00 62.09 155 SER A CA 1
ATOM 1254 C C . SER A 1 155 ? -17.862 3.941 28.464 1.00 62.09 155 SER A C 1
ATOM 1256 O O . SER A 1 155 ? -18.098 2.892 27.865 1.00 62.09 155 SER A O 1
ATOM 1258 N N . ASN A 1 156 ? -18.834 4.834 28.660 1.00 57.84 156 ASN A N 1
ATOM 1259 C CA . ASN A 1 156 ? -20.264 4.587 28.438 1.00 57.84 156 ASN A CA 1
ATOM 1260 C C . ASN A 1 156 ? -20.855 5.215 27.157 1.00 57.84 156 ASN A C 1
ATOM 1262 O O . ASN A 1 156 ? -22.034 4.991 26.878 1.00 57.84 156 ASN A O 1
ATOM 1266 N N . GLU A 1 157 ? -20.080 5.936 26.331 1.00 57.31 157 GLU A N 1
ATOM 1267 C CA . GLU A 1 157 ? -20.632 6.688 25.179 1.00 57.31 157 GLU A CA 1
ATOM 1268 C C . GLU A 1 157 ? -20.099 6.317 23.772 1.00 57.31 157 GLU A C 1
ATOM 1270 O O . GLU A 1 157 ? -20.414 7.006 22.801 1.00 57.31 157 GLU A O 1
ATOM 1275 N N . HIS A 1 158 ? -19.306 5.253 23.578 1.00 61.47 158 HIS A N 1
ATOM 1276 C CA . HIS A 1 158 ? -18.364 5.234 22.423 1.00 61.47 158 HIS A CA 1
ATOM 1277 C C . HIS A 1 158 ? -18.635 4.335 21.228 1.00 61.47 158 HIS A C 1
ATOM 1279 O O . HIS A 1 158 ? -17.667 3.920 20.585 1.00 61.47 158 HIS A O 1
ATOM 1285 N N . PRO A 1 159 ? -19.871 3.990 20.856 1.00 68.69 159 PRO A N 1
ATOM 1286 C CA . PRO A 1 159 ? -19.985 3.028 19.795 1.00 68.69 159 PRO A CA 1
ATOM 1287 C C . PRO A 1 159 ? -19.900 3.812 18.462 1.00 68.69 159 PRO A C 1
ATOM 1289 O O . PRO A 1 159 ? -20.811 4.550 18.085 1.00 68.69 159 PRO A O 1
ATOM 1292 N N . ILE A 1 160 ? -18.747 3.712 17.791 1.00 86.69 160 ILE A N 1
ATOM 1293 C CA . ILE A 1 160 ? -18.473 4.310 16.472 1.00 86.69 160 ILE A CA 1
ATOM 1294 C C . ILE A 1 160 ? -19.118 3.445 15.390 1.00 86.69 160 ILE A C 1
ATOM 1296 O O . ILE A 1 160 ? -19.107 2.215 15.483 1.00 86.69 160 ILE A O 1
ATOM 1300 N N . SER A 1 161 ? -19.689 4.050 14.348 1.00 89.19 161 SER A N 1
ATOM 1301 C CA . SER A 1 161 ? -20.213 3.249 13.237 1.00 89.19 161 SER A CA 1
ATOM 1302 C C . SER A 1 161 ? -19.083 2.618 12.411 1.00 89.19 161 SER A C 1
ATOM 1304 O O . SER A 1 161 ? -17.992 3.176 12.303 1.00 89.19 161 SER A O 1
ATOM 1306 N N . LEU A 1 162 ? -19.354 1.482 11.757 1.00 89.06 162 LEU A N 1
ATOM 1307 C CA . LEU A 1 162 ? -18.407 0.854 10.814 1.00 89.06 162 LEU A CA 1
ATOM 1308 C C . LEU A 1 162 ? -17.908 1.841 9.750 1.00 89.06 162 LEU A C 1
ATOM 1310 O O . LEU A 1 162 ? -16.717 1.901 9.462 1.00 89.06 162 LEU A O 1
ATOM 1314 N N . VAL A 1 163 ? -18.824 2.640 9.202 1.00 89.00 163 VAL A N 1
ATOM 1315 C CA . VAL A 1 163 ? -18.532 3.632 8.159 1.00 89.00 163 VAL A CA 1
ATOM 1316 C C . VAL A 1 163 ? -17.630 4.743 8.692 1.00 89.00 163 VAL A C 1
ATOM 1318 O O . VAL A 1 163 ? -16.704 5.183 8.012 1.00 89.00 163 VAL A O 1
ATOM 1321 N N . GLU A 1 164 ? -17.880 5.193 9.918 1.00 89.94 164 GLU A N 1
ATOM 1322 C CA . GLU A 1 164 ? -17.074 6.229 10.553 1.00 89.94 164 GLU A CA 1
ATOM 1323 C C . GLU A 1 164 ? -15.669 5.716 10.887 1.00 89.94 164 GLU A C 1
ATOM 1325 O O . GLU A 1 164 ? -14.705 6.418 10.599 1.00 89.94 164 GLU A O 1
ATOM 1330 N N . LEU A 1 165 ? -15.523 4.474 11.367 1.00 91.56 165 LEU A N 1
ATOM 1331 C CA . LEU A 1 165 ? -14.204 3.873 11.589 1.00 91.56 165 LEU A CA 1
ATOM 1332 C C . LEU A 1 165 ? -13.406 3.767 10.282 1.00 91.56 165 LEU A C 1
ATOM 1334 O O . LEU A 1 165 ? -12.249 4.176 10.238 1.00 91.56 165 LEU A O 1
ATOM 1338 N N . GLN A 1 166 ? -14.023 3.316 9.183 1.00 90.88 166 GLN A N 1
ATOM 1339 C CA . GLN A 1 166 ? -13.364 3.320 7.867 1.00 90.88 166 GLN A CA 1
ATOM 1340 C C . GLN A 1 166 ? -12.912 4.722 7.448 1.00 90.88 166 GLN A C 1
ATOM 1342 O O . GLN A 1 166 ? -11.823 4.894 6.896 1.00 90.88 166 GLN A O 1
ATOM 1347 N N . LYS A 1 167 ? -13.747 5.735 7.703 1.00 90.19 167 LYS A N 1
ATOM 1348 C CA . LYS A 1 167 ? -13.430 7.129 7.390 1.00 90.19 167 LYS A CA 1
ATOM 1349 C C . LYS A 1 167 ? -12.246 7.628 8.215 1.00 90.19 167 LYS A C 1
ATOM 1351 O O . LYS A 1 167 ? -11.376 8.284 7.646 1.00 90.19 167 LYS A O 1
ATOM 1356 N N . VAL A 1 168 ? -12.197 7.306 9.507 1.00 90.88 168 VAL A N 1
ATOM 1357 C CA . VAL A 1 168 ? -11.068 7.635 10.387 1.00 90.88 168 VAL A CA 1
ATOM 1358 C C . VAL A 1 168 ? -9.793 6.978 9.867 1.00 90.88 168 VAL A C 1
ATOM 1360 O O . VAL A 1 168 ? -8.832 7.682 9.578 1.00 90.88 168 VAL A O 1
ATOM 1363 N N . LEU A 1 169 ? -9.814 5.671 9.594 1.00 91.38 169 LEU A N 1
ATOM 1364 C CA . LEU A 1 169 ? -8.643 4.954 9.083 1.00 91.38 169 LEU A CA 1
ATOM 1365 C C . LEU A 1 169 ? -8.111 5.546 7.767 1.00 91.38 169 LEU A C 1
ATOM 1367 O O . LEU A 1 169 ? -6.899 5.690 7.588 1.00 91.38 169 LEU A O 1
ATOM 1371 N N . LYS A 1 170 ? -9.010 5.965 6.869 1.00 90.31 170 LYS A N 1
ATOM 1372 C CA . LYS A 1 170 ? -8.630 6.666 5.639 1.00 90.31 170 LYS A CA 1
ATOM 1373 C C . LYS A 1 170 ? -8.013 8.035 5.917 1.00 90.31 170 LYS A C 1
ATOM 1375 O O . LYS A 1 170 ? -6.996 8.366 5.325 1.00 90.31 170 LYS A O 1
ATOM 1380 N N . GLN A 1 171 ? -8.627 8.851 6.769 1.00 89.81 171 GLN A N 1
ATOM 1381 C CA . GLN A 1 171 ? -8.168 10.223 7.017 1.00 89.81 171 GLN A CA 1
ATOM 1382 C C . GLN A 1 171 ? -6.874 10.285 7.830 1.00 89.81 171 GLN A C 1
ATOM 1384 O O . GLN A 1 171 ? -6.047 11.171 7.619 1.00 89.81 171 GLN A O 1
ATOM 1389 N N . THR A 1 172 ? -6.712 9.368 8.773 1.00 90.38 172 THR A N 1
ATOM 1390 C CA . THR A 1 172 ? -5.560 9.324 9.668 1.00 90.38 172 THR A CA 1
ATOM 1391 C C . THR A 1 172 ? -4.373 8.666 8.976 1.00 90.38 172 THR A C 1
ATOM 1393 O O . THR A 1 172 ? -3.273 9.222 8.954 1.00 90.38 172 THR A O 1
ATOM 1396 N N . TYR A 1 173 ? -4.605 7.509 8.353 1.00 90.94 173 TYR A N 1
ATOM 1397 C CA . TYR A 1 173 ? -3.534 6.658 7.843 1.00 90.94 173 TYR A CA 1
ATOM 1398 C C . TYR A 1 173 ? -3.476 6.592 6.322 1.00 90.94 173 TYR A C 1
ATOM 1400 O O . TYR A 1 173 ? -2.537 6.021 5.789 1.00 90.94 173 TYR A O 1
ATOM 1408 N N . GLY A 1 174 ? -4.444 7.141 5.588 1.00 88.81 174 GLY A N 1
ATOM 1409 C CA . GLY A 1 174 ? -4.522 6.961 4.135 1.00 88.81 174 GLY A CA 1
ATOM 1410 C C . GLY A 1 174 ? -4.949 5.549 3.720 1.00 88.81 174 GLY A C 1
ATOM 1411 O O . GLY A 1 174 ? -4.873 5.211 2.540 1.00 88.81 174 GLY A O 1
ATOM 1412 N N . TRP A 1 175 ? -5.400 4.716 4.662 1.00 86.31 175 TRP A N 1
ATOM 1413 C CA . TRP A 1 175 ? -5.768 3.328 4.400 1.00 86.31 175 TRP A CA 1
ATOM 1414 C C . TRP A 1 175 ? -7.189 3.208 3.842 1.00 86.31 175 TRP A C 1
ATOM 1416 O O . TRP A 1 175 ? -8.127 3.780 4.397 1.00 86.31 175 TRP A O 1
ATOM 1426 N N . ILE A 1 176 ? -7.384 2.407 2.790 1.00 86.50 176 ILE A N 1
ATOM 1427 C CA . ILE A 1 176 ? -8.722 2.075 2.281 1.00 86.50 176 ILE A CA 1
ATOM 1428 C C . ILE A 1 176 ? -8.893 0.572 2.076 1.00 86.50 176 ILE A C 1
ATOM 1430 O O . ILE A 1 176 ? -7.948 -0.166 1.837 1.00 86.50 176 ILE A O 1
ATOM 1434 N N . CYS A 1 177 ? -10.132 0.103 2.128 1.00 84.19 177 CYS A N 1
ATOM 1435 C CA . CYS A 1 177 ? -10.501 -1.216 1.628 1.00 84.19 177 CYS A CA 1
ATOM 1436 C C . CYS A 1 177 ? -11.984 -1.217 1.249 1.00 84.19 177 CYS A C 1
ATOM 1438 O O . CYS A 1 177 ? -12.728 -0.305 1.619 1.00 84.19 177 CYS A O 1
ATOM 1440 N N . SER A 1 178 ? -12.418 -2.231 0.496 1.00 85.38 178 SER A N 1
ATOM 1441 C CA . SER A 1 178 ? -13.842 -2.388 0.191 1.00 85.38 178 SER A CA 1
ATOM 1442 C C . SER A 1 178 ? -14.648 -2.594 1.480 1.00 85.38 178 SER A C 1
ATOM 1444 O O . SER A 1 178 ? -14.146 -3.180 2.443 1.00 85.38 178 SER A O 1
ATOM 1446 N N . SER A 1 179 ? -15.912 -2.166 1.504 1.00 87.00 179 SER A N 1
ATOM 1447 C CA . SER A 1 179 ? -16.795 -2.401 2.656 1.00 87.00 179 SER A CA 1
ATOM 1448 C C . SER A 1 179 ? -16.939 -3.889 2.975 1.00 87.00 179 SER A C 1
ATOM 1450 O O . SER A 1 179 ? -16.968 -4.256 4.143 1.00 87.00 179 SER A O 1
ATOM 1452 N N . THR A 1 180 ? -16.955 -4.758 1.962 1.00 88.75 180 THR A N 1
ATOM 1453 C CA . THR A 1 180 ? -16.976 -6.217 2.148 1.00 88.75 180 THR A CA 1
ATOM 1454 C C . THR A 1 180 ? -15.717 -6.708 2.856 1.00 88.75 180 THR A C 1
ATOM 1456 O O . THR A 1 180 ? -15.811 -7.420 3.853 1.00 88.75 180 THR A O 1
ATOM 1459 N N . THR A 1 181 ? -14.539 -6.289 2.386 1.00 86.00 181 THR A N 1
ATOM 1460 C CA . THR A 1 181 ? -13.254 -6.627 3.012 1.00 86.00 181 THR A CA 1
ATOM 1461 C C . THR A 1 181 ? -13.228 -6.155 4.460 1.00 86.00 181 THR A C 1
ATOM 1463 O O . THR A 1 181 ? -12.940 -6.945 5.353 1.00 86.00 181 THR A O 1
ATOM 1466 N N . PHE A 1 182 ? -13.595 -4.897 4.705 1.00 88.75 182 PHE A N 1
ATOM 1467 C CA . PHE A 1 182 ? -13.627 -4.329 6.047 1.00 88.75 182 PHE A CA 1
ATOM 1468 C C . PHE A 1 182 ? -14.595 -5.064 6.975 1.00 88.75 182 PHE A C 1
ATOM 1470 O O . PHE A 1 182 ? -14.224 -5.426 8.085 1.00 88.75 182 PHE A O 1
ATOM 1477 N N . ASN A 1 183 ? -15.815 -5.343 6.515 1.00 89.38 183 ASN A N 1
ATOM 1478 C CA . ASN A 1 183 ? -16.807 -6.064 7.308 1.00 89.38 183 ASN A CA 1
ATOM 1479 C C . ASN A 1 183 ? -16.331 -7.473 7.671 1.00 89.38 183 ASN A C 1
ATOM 1481 O O . ASN A 1 183 ? -16.526 -7.893 8.807 1.00 89.38 183 ASN A O 1
ATOM 1485 N N . ASN A 1 184 ? -15.671 -8.179 6.747 1.00 89.31 184 ASN A N 1
ATOM 1486 C CA . ASN A 1 184 ? -15.075 -9.484 7.035 1.00 89.31 184 ASN A CA 1
ATOM 1487 C C . ASN A 1 184 ? -13.969 -9.374 8.094 1.00 89.31 184 ASN A C 1
ATOM 1489 O O . ASN A 1 184 ? -13.896 -10.206 8.993 1.00 89.31 184 ASN A O 1
ATOM 1493 N N . TYR A 1 185 ? -13.149 -8.322 8.043 1.00 88.31 185 TYR A N 1
ATOM 1494 C CA . TYR A 1 185 ? -12.141 -8.066 9.073 1.00 88.31 185 TYR A CA 1
ATOM 1495 C C . TYR A 1 185 ? -12.745 -7.796 10.444 1.00 88.31 185 TYR A C 1
ATOM 1497 O O . TYR A 1 185 ? -12.334 -8.415 11.424 1.00 88.31 185 TYR A O 1
ATOM 1505 N N . ILE A 1 186 ? -13.736 -6.908 10.522 1.00 91.12 186 ILE A N 1
ATOM 1506 C CA . ILE A 1 186 ? -14.412 -6.626 11.788 1.00 91.12 186 ILE A CA 1
ATOM 1507 C C . ILE A 1 186 ? -15.098 -7.886 12.316 1.00 91.12 186 ILE A C 1
ATOM 1509 O O . ILE A 1 186 ? -15.016 -8.159 13.508 1.00 91.12 186 ILE A O 1
ATOM 1513 N N . LYS A 1 187 ? -15.704 -8.698 11.442 1.00 91.81 187 LYS A N 1
ATOM 1514 C CA . LYS A 1 187 ? -16.288 -9.986 11.827 1.00 91.81 187 LYS A CA 1
ATOM 1515 C C . LYS A 1 187 ? -15.255 -10.896 12.496 1.00 91.81 187 LYS A C 1
ATOM 1517 O O . LYS A 1 187 ? -15.541 -11.409 13.569 1.00 91.81 187 LYS A O 1
ATOM 1522 N N . ASN A 1 188 ? -14.053 -11.024 11.932 1.00 91.88 188 ASN A N 1
ATOM 1523 C CA . ASN A 1 188 ? -12.983 -11.833 12.528 1.00 91.88 188 ASN A CA 1
ATOM 1524 C C . ASN A 1 188 ? -12.563 -11.311 13.914 1.00 91.88 188 ASN A C 1
ATOM 1526 O O . ASN A 1 188 ? -12.295 -12.096 14.817 1.00 91.88 188 ASN A O 1
ATOM 1530 N N . LEU A 1 189 ? -12.521 -9.987 14.104 1.00 92.62 189 LEU A N 1
ATOM 1531 C CA . LEU A 1 189 ? -12.210 -9.380 15.404 1.00 92.62 189 LEU A CA 1
ATOM 1532 C C . LEU A 1 189 ? -13.318 -9.610 16.439 1.00 92.62 189 LEU A C 1
ATOM 1534 O O . LEU A 1 189 ? -13.024 -9.794 17.618 1.00 92.62 189 LEU A O 1
ATOM 1538 N N . VAL A 1 190 ? -14.577 -9.625 16.002 1.00 93.88 190 VAL A N 1
ATOM 1539 C CA . VAL A 1 190 ? -15.724 -9.969 16.852 1.00 93.88 190 VAL A CA 1
ATOM 1540 C C . VAL A 1 190 ? -15.698 -11.451 17.224 1.00 93.88 190 VAL A C 1
ATOM 1542 O O . VAL A 1 190 ? -15.837 -11.781 18.393 1.00 93.88 190 VAL A O 1
ATOM 1545 N N . GLU A 1 191 ? -15.445 -12.345 16.265 1.00 94.50 191 GLU A N 1
ATOM 1546 C CA . GLU A 1 191 ? -15.295 -13.789 16.511 1.00 94.50 191 GLU A CA 1
ATOM 1547 C C . GLU A 1 191 ? -14.120 -14.097 17.458 1.00 94.50 191 GLU A C 1
ATOM 1549 O O . GLU A 1 191 ? 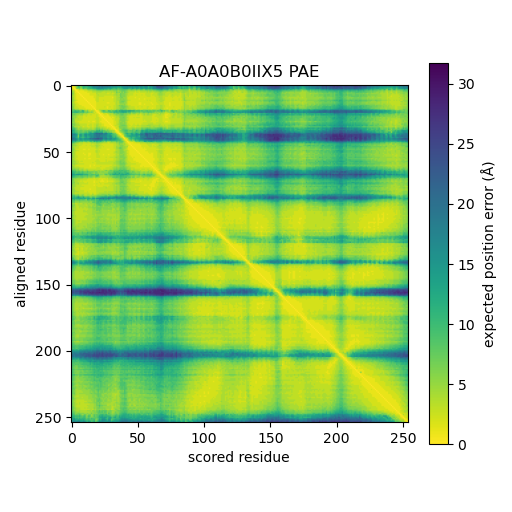-14.187 -15.027 18.258 1.00 94.50 191 GLU A O 1
ATOM 1554 N N . ALA A 1 192 ? -13.061 -13.282 17.422 1.00 92.69 192 ALA A N 1
ATOM 1555 C CA . ALA A 1 192 ? -11.934 -13.370 18.347 1.00 92.69 192 ALA A CA 1
ATOM 1556 C C . ALA A 1 192 ? -12.210 -12.764 19.741 1.00 92.69 192 ALA A C 1
ATOM 1558 O O . ALA A 1 192 ? -11.334 -12.847 20.609 1.00 92.69 192 ALA A O 1
ATOM 1559 N N . ASN A 1 193 ? -13.397 -12.194 19.980 1.00 94.31 193 ASN A N 1
ATOM 1560 C CA . ASN A 1 193 ? -13.785 -11.438 21.179 1.00 94.31 193 ASN A CA 1
ATOM 1561 C C . ASN A 1 193 ? -12.931 -10.185 21.440 1.00 94.31 193 ASN A C 1
ATOM 1563 O O . ASN A 1 193 ? -12.775 -9.773 22.584 1.00 94.31 193 ASN A O 1
ATOM 1567 N N . TYR A 1 194 ? -12.347 -9.581 20.404 1.00 94.25 194 TYR A N 1
ATOM 1568 C CA . TYR A 1 194 ? -11.636 -8.305 20.540 1.00 94.25 194 TYR A CA 1
ATOM 1569 C C . TYR A 1 194 ? -12.568 -7.102 20.420 1.00 94.25 194 TYR A C 1
ATOM 1571 O O . TYR A 1 194 ? -12.289 -6.045 20.980 1.00 94.25 194 TYR A O 1
ATOM 1579 N N . LEU A 1 195 ? -13.665 -7.260 19.681 1.00 93.19 195 LEU A N 1
ATOM 1580 C CA . LEU A 1 195 ? -14.642 -6.214 19.418 1.00 93.19 195 LEU A CA 1
ATOM 1581 C C . LEU A 1 195 ? -16.059 -6.706 19.691 1.00 93.19 195 LEU A C 1
ATOM 1583 O O . LEU A 1 195 ? -16.368 -7.883 19.515 1.00 93.19 195 LEU A O 1
ATOM 1587 N N . GLN A 1 196 ? -16.945 -5.762 19.986 1.00 91.88 196 GLN A N 1
ATOM 1588 C CA . GLN A 1 196 ? -18.380 -5.981 20.069 1.00 91.88 196 GLN A CA 1
ATOM 1589 C C . GLN A 1 196 ? -19.108 -5.199 18.985 1.00 91.88 196 GLN A C 1
ATOM 1591 O O . GLN A 1 196 ? -18.822 -4.025 18.758 1.00 91.88 196 GLN A O 1
ATOM 1596 N N . LEU A 1 197 ? -20.108 -5.825 18.363 1.00 91.06 197 LEU A N 1
ATOM 1597 C CA . LEU A 1 197 ? -21.062 -5.147 17.489 1.00 91.06 197 LEU A CA 1
ATOM 1598 C C . LEU A 1 197 ? -22.413 -5.025 18.186 1.00 91.06 197 LEU A C 1
ATOM 1600 O O . LEU A 1 197 ? -23.014 -6.026 18.573 1.00 91.06 197 LEU A O 1
ATOM 1604 N N . LYS A 1 198 ? -22.927 -3.800 18.283 1.00 88.50 198 LYS A N 1
ATOM 1605 C CA . LYS A 1 198 ? -24.275 -3.515 18.786 1.00 88.50 198 LYS A CA 1
ATOM 1606 C C . LYS A 1 198 ? -25.069 -2.731 17.751 1.00 88.50 198 LYS A C 1
ATOM 1608 O O . LYS A 1 198 ? -24.518 -1.990 16.939 1.00 88.50 198 LYS A O 1
ATOM 1613 N N . TRP A 1 199 ? -26.387 -2.890 17.776 1.00 85.88 199 TRP A N 1
ATOM 1614 C CA . TRP A 1 199 ? -27.286 -2.003 17.044 1.00 85.88 199 TRP A CA 1
ATOM 1615 C C . TRP A 1 199 ? -27.638 -0.813 17.928 1.00 85.88 199 TRP A C 1
ATOM 1617 O O . TRP A 1 199 ? -28.123 -1.000 19.041 1.00 85.88 199 TRP A O 1
ATOM 1627 N N . LYS A 1 200 ? -27.435 0.403 17.420 1.00 83.69 200 LYS A N 1
ATOM 1628 C CA . LYS A 1 200 ? -27.842 1.644 18.085 1.00 83.69 200 LYS A CA 1
ATOM 1629 C C . LYS A 1 200 ? -28.889 2.357 17.240 1.00 83.69 200 LYS A C 1
ATOM 1631 O O . LYS A 1 200 ? -28.771 2.426 16.016 1.00 83.69 200 LYS A O 1
ATOM 1636 N N . LYS A 1 201 ? -29.941 2.848 17.896 1.00 81.44 201 LYS A N 1
ATOM 163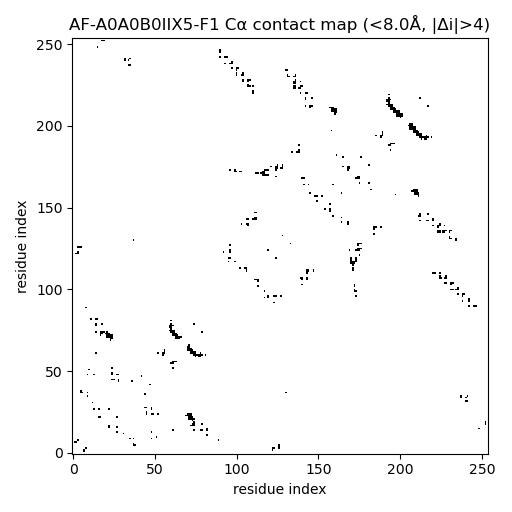7 C CA . LYS A 1 201 ? -30.972 3.675 17.266 1.00 81.44 201 LYS A CA 1
ATOM 1638 C C . LYS A 1 201 ? -30.461 5.118 17.243 1.00 81.44 201 LYS A C 1
ATOM 1640 O O . LYS A 1 201 ? -30.107 5.639 18.293 1.00 81.44 201 LYS A O 1
ATOM 1645 N N . GLU A 1 202 ? -30.360 5.704 16.056 1.00 72.50 202 GLU A N 1
ATOM 1646 C CA . GLU A 1 202 ? -29.870 7.080 15.856 1.00 72.50 202 GLU A CA 1
ATOM 1647 C C . GLU A 1 202 ? -31.046 8.038 15.608 1.00 72.50 202 GLU A C 1
ATOM 1649 O O . GLU A 1 202 ? -31.109 9.114 16.186 1.00 72.50 202 GLU A O 1
ATOM 1654 N N . GLU A 1 203 ? -32.039 7.588 14.835 1.00 75.06 203 GLU A N 1
ATOM 1655 C CA . GLU A 1 203 ? -33.270 8.315 14.498 1.00 75.06 203 GLU A CA 1
ATOM 1656 C C . GLU A 1 203 ? -34.477 7.353 14.554 1.00 75.06 203 GLU A C 1
ATOM 1658 O O . GLU A 1 203 ? -34.274 6.131 14.610 1.00 75.06 203 GLU A O 1
ATOM 1663 N N . PRO A 1 204 ? -35.742 7.835 14.515 1.00 75.50 204 PRO A N 1
ATOM 1664 C CA . PRO A 1 204 ? -36.934 6.989 14.653 1.00 75.50 204 PRO A CA 1
ATOM 1665 C C . PRO A 1 204 ? -36.931 5.742 13.755 1.00 75.50 204 PRO A C 1
ATOM 1667 O O . PRO A 1 204 ? -37.337 4.675 14.220 1.00 75.50 204 PRO A O 1
ATOM 1670 N N . ASN A 1 205 ? -36.363 5.855 12.546 1.00 78.62 205 ASN A N 1
ATOM 1671 C CA . ASN A 1 205 ? -36.313 4.802 11.526 1.00 78.62 205 ASN A CA 1
ATOM 1672 C C . ASN A 1 205 ? -34.892 4.358 11.130 1.00 78.62 205 ASN A C 1
ATOM 1674 O O . ASN A 1 205 ? -34.738 3.577 10.192 1.00 78.62 205 ASN A O 1
ATOM 1678 N N . LYS A 1 206 ? -33.846 4.814 11.831 1.00 80.12 206 LYS A N 1
ATOM 1679 C CA . LYS A 1 206 ? -32.452 4.519 11.469 1.00 80.12 206 LYS A CA 1
ATOM 1680 C C . LYS A 1 206 ? -31.745 3.759 12.584 1.00 80.12 206 LYS A C 1
ATOM 1682 O O . LYS A 1 206 ? -31.530 4.275 13.683 1.00 80.12 206 LYS A O 1
ATOM 1687 N N . LYS A 1 207 ? -31.372 2.513 12.286 1.00 81.75 207 LYS A N 1
ATOM 1688 C CA . LYS A 1 207 ? -30.489 1.696 13.125 1.00 81.75 207 LYS A CA 1
ATOM 1689 C C . LYS A 1 207 ? -29.118 1.632 12.474 1.00 81.75 207 LYS A C 1
ATOM 1691 O O . LYS A 1 207 ? -29.003 1.260 11.309 1.00 81.75 207 LYS A O 1
ATOM 1696 N N . ILE A 1 208 ? -28.087 1.949 13.242 1.00 83.75 208 ILE A N 1
ATOM 1697 C CA . ILE A 1 208 ? -26.695 1.840 12.812 1.00 83.75 208 ILE A CA 1
ATOM 1698 C C . ILE A 1 208 ? -26.002 0.719 13.584 1.00 83.75 208 ILE A C 1
ATOM 1700 O O . ILE A 1 208 ? -26.298 0.476 14.758 1.00 83.75 208 ILE A O 1
ATOM 1704 N N . ARG A 1 209 ? -25.089 0.010 12.913 1.00 85.38 209 ARG A N 1
ATOM 1705 C CA . ARG A 1 209 ? -24.170 -0.914 13.582 1.00 85.38 209 ARG A CA 1
ATOM 1706 C C . ARG A 1 209 ? -23.007 -0.121 14.127 1.00 85.38 209 ARG A C 1
ATOM 1708 O O . ARG A 1 209 ? -22.340 0.593 13.377 1.00 85.38 209 ARG A O 1
ATOM 1715 N N . VAL A 1 210 ? -22.777 -0.290 15.411 1.00 88.00 210 VAL A N 1
ATOM 1716 C CA . VAL A 1 210 ? -21.742 0.410 16.141 1.00 88.00 210 VAL A CA 1
ATOM 1717 C C . VAL A 1 210 ? -20.808 -0.587 16.808 1.00 88.00 210 VAL A C 1
ATOM 1719 O O . VAL A 1 210 ? -21.228 -1.688 17.175 1.00 88.00 210 VAL A O 1
ATOM 1722 N N . ILE A 1 211 ? -19.540 -0.207 16.904 1.00 90.69 211 ILE A N 1
ATOM 1723 C CA . ILE A 1 211 ? -18.444 -1.057 17.358 1.00 90.69 211 ILE A CA 1
ATOM 1724 C C . ILE A 1 211 ? -17.881 -0.494 18.656 1.00 90.69 211 ILE A C 1
ATOM 1726 O O . ILE A 1 211 ? -17.693 0.718 18.765 1.00 90.69 211 ILE A O 1
ATOM 1730 N N . SER A 1 212 ? -17.562 -1.371 19.598 1.00 89.06 212 SER A N 1
ATOM 1731 C CA . SER A 1 212 ? -16.768 -1.054 20.785 1.00 89.06 212 SER A CA 1
ATOM 1732 C C . SER A 1 212 ? -15.657 -2.081 20.971 1.00 89.06 212 SER A C 1
ATOM 1734 O O . SER A 1 212 ? -15.784 -3.219 20.515 1.00 89.06 212 SER A O 1
ATOM 1736 N N . ILE A 1 213 ? -14.570 -1.673 21.622 1.00 90.75 213 ILE A N 1
ATOM 1737 C CA . ILE A 1 213 ? -13.500 -2.582 22.033 1.00 90.75 213 ILE A CA 1
ATOM 1738 C C . ILE A 1 213 ? -13.926 -3.364 23.283 1.00 90.75 213 ILE A C 1
ATOM 1740 O O . ILE A 1 213 ? -14.620 -2.822 24.142 1.00 90.75 213 ILE A O 1
ATOM 1744 N N . GLU A 1 214 ? -13.568 -4.645 23.331 1.00 91.25 214 GLU A N 1
ATOM 1745 C CA . GLU A 1 214 ? -13.751 -5.526 24.492 1.00 91.25 214 GLU A CA 1
ATOM 1746 C C . GLU A 1 214 ? -12.442 -5.617 25.292 1.00 91.25 214 GLU A C 1
ATOM 1748 O O . GLU A 1 214 ? -11.363 -5.393 24.741 1.00 91.25 214 GLU A O 1
ATOM 1753 N N . GLU A 1 215 ? -12.501 -6.043 26.557 1.00 91.06 215 GLU A N 1
ATOM 1754 C CA . GLU A 1 215 ? -11.323 -6.160 27.441 1.00 91.06 215 GLU A CA 1
ATOM 1755 C C . GLU A 1 215 ? -10.211 -7.039 26.835 1.00 91.06 215 GLU A C 1
ATOM 1757 O O . GLU A 1 215 ? -9.027 -6.698 26.853 1.00 91.06 215 GLU A O 1
ATOM 1762 N N . LYS A 1 216 ? -10.586 -8.156 26.198 1.00 93.12 216 LYS A N 1
ATOM 1763 C CA . LYS A 1 216 ? -9.630 -9.014 25.481 1.00 93.12 216 LYS A CA 1
ATOM 1764 C C . LYS A 1 216 ? -8.998 -8.292 24.283 1.00 93.12 216 LYS A C 1
ATOM 1766 O O . LYS A 1 216 ? -7.852 -8.565 23.936 1.00 93.12 216 LYS A O 1
ATOM 1771 N N . GLY A 1 217 ? -9.742 -7.395 23.636 1.00 91.38 217 GLY A N 1
ATOM 1772 C CA . GLY A 1 217 ? -9.240 -6.535 22.567 1.00 91.38 217 GLY A CA 1
ATOM 1773 C C . GLY A 1 217 ? -8.209 -5.541 23.081 1.00 91.38 217 GLY A C 1
ATOM 1774 O O . GLY A 1 217 ? -7.152 -5.418 22.471 1.00 91.38 217 GLY A O 1
ATOM 1775 N N . GLU A 1 218 ? -8.471 -4.912 24.227 1.00 91.00 218 GLU A N 1
ATOM 1776 C CA . GLU A 1 218 ? -7.532 -4.008 24.910 1.00 91.00 218 GLU A CA 1
ATOM 1777 C C . GLU A 1 218 ? -6.210 -4.719 25.219 1.00 91.00 218 GLU A C 1
ATOM 1779 O O . GLU A 1 218 ? -5.137 -4.222 24.868 1.00 91.00 218 GLU A O 1
ATOM 1784 N N . GLY A 1 219 ? -6.285 -5.938 25.766 1.00 91.25 219 GLY A N 1
ATOM 1785 C CA . GLY A 1 219 ? -5.110 -6.776 26.015 1.00 91.25 219 GLY A CA 1
ATOM 1786 C C . GLY A 1 219 ? -4.346 -7.182 24.746 1.00 91.25 219 GLY A C 1
ATOM 1787 O O . GLY A 1 219 ? -3.133 -7.367 24.794 1.00 91.25 219 GLY A O 1
ATOM 1788 N N . ALA A 1 220 ? -5.021 -7.278 23.597 1.00 92.31 220 ALA A N 1
ATOM 1789 C CA . ALA A 1 220 ? -4.422 -7.694 22.327 1.00 92.31 220 ALA A CA 1
ATOM 1790 C C . ALA A 1 220 ? -3.776 -6.550 21.522 1.00 92.31 220 ALA A C 1
ATOM 1792 O O . ALA A 1 220 ? -3.093 -6.820 20.528 1.00 92.31 220 ALA A O 1
ATOM 1793 N N . ILE A 1 221 ? -3.967 -5.281 21.917 1.00 92.75 221 ILE A N 1
ATOM 1794 C CA . ILE A 1 221 ? -3.456 -4.112 21.176 1.00 92.75 221 ILE A CA 1
ATOM 1795 C C . ILE A 1 221 ? -1.943 -4.204 20.968 1.00 92.75 221 ILE A C 1
ATOM 1797 O O . ILE A 1 221 ? -1.459 -3.984 19.859 1.00 92.75 221 ILE A O 1
ATOM 1801 N N . VAL A 1 222 ? -1.194 -4.545 22.019 1.00 92.00 222 VAL A N 1
ATOM 1802 C CA . VAL A 1 222 ? 0.276 -4.588 21.980 1.00 92.00 222 VAL A CA 1
ATOM 1803 C C . VAL A 1 222 ? 0.770 -5.643 20.988 1.00 92.00 222 VAL A C 1
ATOM 1805 O O . VAL A 1 222 ? 1.637 -5.358 20.156 1.00 92.00 222 VAL A O 1
ATOM 1808 N N . ASP A 1 223 ? 0.192 -6.842 21.033 1.00 91.25 223 ASP A N 1
ATOM 1809 C CA . ASP A 1 223 ? 0.592 -7.964 20.182 1.00 91.25 223 ASP A CA 1
ATOM 1810 C C . ASP A 1 223 ? 0.268 -7.698 18.710 1.00 91.25 223 ASP A C 1
ATOM 1812 O O . ASP A 1 223 ? 1.117 -7.876 17.829 1.00 91.25 223 ASP A O 1
ATOM 1816 N N . LEU A 1 224 ? -0.941 -7.200 18.433 1.00 90.88 224 LEU A N 1
ATOM 1817 C CA . LEU A 1 224 ? -1.354 -6.848 17.077 1.00 90.88 224 LEU A CA 1
ATOM 1818 C C . LEU A 1 224 ? -0.536 -5.677 16.526 1.00 90.88 224 LEU A C 1
ATOM 1820 O O . LEU A 1 224 ? -0.131 -5.724 15.364 1.00 90.88 224 LEU A O 1
ATOM 1824 N N . ALA A 1 225 ? -0.200 -4.689 17.358 1.00 91.75 225 ALA A N 1
ATOM 1825 C CA . ALA A 1 225 ? 0.684 -3.595 16.971 1.00 91.75 225 ALA A CA 1
ATOM 1826 C C . ALA A 1 225 ? 2.105 -4.076 16.657 1.00 91.75 225 ALA A C 1
ATOM 1828 O O . ALA A 1 225 ? 2.736 -3.565 15.735 1.00 91.75 225 ALA A O 1
ATOM 1829 N N . ASN A 1 226 ? 2.629 -5.076 17.369 1.00 91.00 226 ASN A N 1
ATOM 1830 C CA . ASN A 1 226 ? 3.943 -5.649 17.067 1.00 91.00 226 ASN A CA 1
ATOM 1831 C C . ASN A 1 226 ? 3.963 -6.422 15.740 1.00 91.00 226 ASN A C 1
ATOM 1833 O O . ASN A 1 226 ? 4.961 -6.372 15.015 1.00 91.00 226 ASN A O 1
ATOM 1837 N N . ASN A 1 227 ? 2.865 -7.089 15.389 1.00 89.06 227 ASN A N 1
ATOM 1838 C CA . ASN A 1 227 ? 2.705 -7.710 14.073 1.00 89.06 227 ASN A CA 1
ATOM 1839 C C . ASN A 1 227 ? 2.600 -6.648 12.972 1.00 89.06 227 ASN A C 1
ATOM 1841 O O . ASN A 1 227 ? 3.372 -6.688 12.013 1.00 89.06 227 ASN A O 1
ATOM 1845 N N . ALA A 1 228 ? 1.762 -5.631 13.184 1.00 90.00 228 ALA A N 1
ATOM 1846 C CA . ALA A 1 228 ? 1.593 -4.524 12.252 1.00 90.00 228 ALA A CA 1
ATOM 1847 C C . ALA A 1 228 ? 2.909 -3.769 12.010 1.00 90.00 228 ALA A C 1
ATOM 1849 O O . ALA A 1 228 ? 3.240 -3.476 10.867 1.00 90.00 228 ALA A O 1
ATOM 1850 N N . LYS A 1 229 ? 3.728 -3.524 13.046 1.00 90.94 229 LYS A N 1
ATOM 1851 C CA . LYS A 1 229 ? 5.064 -2.909 12.895 1.00 90.94 229 LYS A CA 1
ATOM 1852 C C . LYS A 1 229 ? 5.944 -3.659 11.901 1.00 90.94 229 LYS A C 1
ATOM 1854 O O . LYS A 1 229 ? 6.677 -3.013 11.158 1.00 90.94 229 LYS A O 1
ATOM 1859 N N . ARG A 1 230 ? 5.926 -4.996 11.918 1.00 87.56 230 ARG A N 1
ATOM 1860 C CA . ARG A 1 230 ? 6.741 -5.811 11.005 1.00 87.56 230 ARG A CA 1
ATOM 1861 C C . ARG A 1 230 ? 6.272 -5.629 9.565 1.00 87.56 230 ARG A C 1
ATOM 1863 O O . ARG A 1 230 ? 7.087 -5.271 8.724 1.00 87.56 230 ARG A O 1
ATOM 1870 N N . GLU A 1 231 ? 4.970 -5.762 9.322 1.00 86.44 231 GLU A N 1
ATOM 1871 C CA . GLU A 1 231 ? 4.370 -5.555 7.995 1.00 86.44 231 GLU A CA 1
ATOM 1872 C C . GLU A 1 231 ? 4.608 -4.130 7.467 1.00 86.44 231 GLU A C 1
ATOM 1874 O O . GLU A 1 231 ? 5.039 -3.954 6.327 1.00 86.44 231 GLU A O 1
ATOM 1879 N N . VAL A 1 232 ? 4.396 -3.108 8.305 1.00 89.06 232 VAL A N 1
ATOM 1880 C CA . VAL A 1 232 ? 4.610 -1.702 7.930 1.00 89.06 232 VAL A CA 1
ATOM 1881 C C . VAL A 1 232 ? 6.080 -1.430 7.628 1.00 89.06 232 VAL A C 1
ATOM 1883 O O . VAL A 1 232 ? 6.362 -0.729 6.664 1.00 89.06 232 VAL A O 1
ATOM 1886 N N . LYS A 1 233 ? 7.025 -1.983 8.402 1.00 89.12 233 LYS A N 1
ATOM 1887 C CA . LYS A 1 233 ? 8.463 -1.829 8.125 1.00 89.12 233 LYS A CA 1
ATOM 1888 C C . LYS A 1 233 ? 8.849 -2.446 6.788 1.00 89.12 233 LYS A C 1
ATOM 1890 O O . LYS A 1 233 ? 9.539 -1.791 6.019 1.00 89.12 233 LYS A O 1
ATOM 1895 N N . THR A 1 234 ? 8.381 -3.659 6.500 1.00 85.19 234 THR A N 1
ATOM 1896 C CA . THR A 1 234 ? 8.629 -4.309 5.207 1.00 85.19 234 THR A CA 1
ATOM 1897 C C . THR A 1 234 ? 8.091 -3.461 4.059 1.00 85.19 234 THR A C 1
ATOM 1899 O O . THR A 1 234 ? 8.823 -3.187 3.113 1.00 85.19 234 THR A O 1
ATOM 1902 N N . ALA A 1 235 ? 6.850 -2.976 4.163 1.00 85.56 235 ALA A N 1
ATOM 1903 C CA . ALA A 1 235 ? 6.291 -2.079 3.158 1.00 85.56 235 ALA A CA 1
ATOM 1904 C C . ALA A 1 235 ? 7.105 -0.779 3.044 1.00 85.56 235 ALA A C 1
ATOM 1906 O O . ALA A 1 235 ? 7.436 -0.356 1.943 1.00 85.56 235 ALA A O 1
ATOM 1907 N N . LEU A 1 236 ? 7.481 -0.162 4.164 1.00 88.88 236 LEU A N 1
ATOM 1908 C CA . LEU A 1 236 ? 8.252 1.080 4.177 1.00 88.88 236 LEU A CA 1
ATOM 1909 C C . LEU A 1 236 ? 9.589 0.931 3.446 1.00 88.88 236 LEU A C 1
ATOM 1911 O O . LEU A 1 236 ? 9.899 1.780 2.616 1.00 88.88 236 LEU A O 1
ATOM 1915 N N . THR A 1 237 ? 10.328 -0.153 3.694 1.00 86.06 237 THR A N 1
ATOM 1916 C CA . THR A 1 237 ? 11.578 -0.456 2.982 1.00 86.06 237 THR A CA 1
ATOM 1917 C C . THR A 1 237 ? 11.351 -0.526 1.473 1.00 86.06 237 THR A C 1
ATOM 1919 O O . THR A 1 237 ? 12.020 0.187 0.730 1.00 86.06 237 THR A O 1
ATOM 1922 N N . VAL A 1 238 ? 10.338 -1.276 1.024 1.00 81.31 238 VAL A N 1
ATOM 1923 C CA . VAL A 1 238 ? 10.005 -1.389 -0.406 1.00 81.31 238 VAL A CA 1
ATOM 1924 C C . VAL A 1 238 ? 9.686 -0.017 -1.008 1.00 81.31 238 VAL A C 1
ATOM 1926 O O . VAL A 1 238 ? 10.230 0.360 -2.042 1.00 81.31 238 VAL A O 1
ATOM 1929 N N . PHE A 1 239 ? 8.823 0.776 -0.369 1.00 85.12 239 PHE A N 1
ATOM 1930 C CA . PHE A 1 239 ? 8.445 2.093 -0.893 1.00 85.12 239 PHE A CA 1
ATOM 1931 C C . PHE A 1 239 ? 9.616 3.088 -0.902 1.00 85.12 239 PHE A C 1
ATOM 1933 O O . PHE A 1 239 ? 9.703 3.909 -1.819 1.00 85.12 239 PHE A O 1
ATOM 1940 N N . GLN A 1 240 ? 10.522 3.009 0.076 1.00 86.25 240 GLN A N 1
ATOM 1941 C CA . GLN A 1 240 ? 11.740 3.821 0.121 1.00 86.25 240 GLN A CA 1
ATOM 1942 C C . GLN A 1 240 ? 12.700 3.453 -1.012 1.00 86.25 240 GLN A C 1
ATOM 1944 O O . GLN A 1 240 ? 13.141 4.345 -1.730 1.00 86.25 240 GLN A O 1
ATOM 1949 N N . GLU A 1 241 ? 12.946 2.167 -1.253 1.00 82.75 241 GLU A N 1
ATOM 1950 C CA . GLU A 1 241 ? 13.804 1.709 -2.353 1.00 82.75 241 GLU A CA 1
ATOM 1951 C C . GLU A 1 241 ? 13.264 2.136 -3.719 1.00 82.75 241 GLU A C 1
ATOM 1953 O O . GLU A 1 241 ? 14.014 2.632 -4.562 1.00 82.75 241 GLU A O 1
ATOM 1958 N N . ILE A 1 242 ? 11.946 2.028 -3.926 1.00 80.12 242 ILE A N 1
ATOM 1959 C CA . ILE A 1 242 ? 11.294 2.521 -5.144 1.00 80.12 242 ILE A CA 1
ATOM 1960 C C . ILE A 1 242 ? 11.521 4.025 -5.283 1.00 80.12 242 ILE A C 1
ATOM 1962 O O . ILE A 1 242 ? 11.962 4.490 -6.333 1.00 80.12 242 ILE A O 1
ATOM 1966 N N . ARG A 1 243 ? 11.236 4.803 -4.234 1.00 83.69 243 ARG A N 1
ATOM 1967 C CA . ARG A 1 243 ? 11.409 6.262 -4.247 1.00 83.69 243 ARG A CA 1
ATOM 1968 C C . ARG A 1 243 ? 12.856 6.655 -4.554 1.00 83.69 243 ARG A C 1
ATOM 1970 O O . ARG A 1 243 ? 13.082 7.576 -5.344 1.00 83.69 243 ARG A O 1
ATOM 1977 N N . ASP A 1 244 ? 13.821 5.969 -3.958 1.00 82.56 244 ASP A N 1
ATOM 1978 C CA . ASP A 1 244 ? 15.242 6.273 -4.103 1.00 82.56 244 ASP A CA 1
ATOM 1979 C C . ASP A 1 244 ? 15.739 5.889 -5.505 1.00 82.56 244 ASP A C 1
ATOM 1981 O O . ASP A 1 244 ? 16.416 6.690 -6.157 1.00 82.56 244 ASP A O 1
ATOM 1985 N N . PHE A 1 245 ? 15.294 4.744 -6.040 1.00 79.94 245 PHE A N 1
ATOM 1986 C CA . PHE A 1 245 ? 15.515 4.351 -7.434 1.00 79.94 245 PHE A CA 1
ATOM 1987 C C . PHE A 1 245 ? 14.992 5.419 -8.405 1.00 79.94 245 PHE A C 1
ATOM 1989 O O . PHE A 1 245 ? 15.721 5.882 -9.289 1.00 79.94 245 PHE A O 1
ATOM 1996 N N . LEU A 1 246 ? 13.747 5.866 -8.215 1.00 76.69 246 LEU A N 1
ATOM 1997 C CA . LEU A 1 246 ? 13.134 6.903 -9.046 1.00 76.69 246 LEU A CA 1
ATOM 1998 C C . LEU A 1 246 ? 13.874 8.239 -8.956 1.00 76.69 246 LEU A C 1
ATOM 2000 O O . LEU A 1 246 ? 14.075 8.912 -9.967 1.00 76.69 246 LEU A O 1
ATOM 2004 N N . SER A 1 247 ? 14.291 8.624 -7.753 1.00 77.19 247 SER A N 1
ATOM 2005 C CA . SER A 1 247 ? 15.011 9.873 -7.516 1.00 77.19 247 SER A CA 1
ATOM 2006 C C . SER A 1 247 ? 16.387 9.846 -8.171 1.00 77.19 247 SER A C 1
ATOM 2008 O O . SER A 1 247 ? 16.739 10.786 -8.881 1.00 77.19 247 SER A O 1
ATOM 2010 N N . HIS A 1 248 ? 17.138 8.754 -8.035 1.00 76.56 248 HIS A N 1
ATOM 2011 C CA . HIS A 1 248 ? 18.433 8.591 -8.693 1.00 76.56 248 HIS A CA 1
ATOM 2012 C C . HIS A 1 248 ? 18.313 8.646 -10.225 1.00 76.56 248 HIS A C 1
ATOM 2014 O O . HIS A 1 248 ? 19.065 9.355 -10.898 1.00 76.56 248 HIS A O 1
ATOM 2020 N N . LYS A 1 249 ? 17.307 7.965 -10.785 1.00 71.19 249 LYS A N 1
ATOM 2021 C CA . LYS A 1 249 ? 17.035 7.969 -12.226 1.00 71.19 249 LYS A CA 1
ATOM 2022 C C . LYS A 1 249 ? 16.414 9.275 -12.736 1.00 71.19 249 LYS A C 1
ATOM 2024 O O . LYS A 1 249 ? 16.456 9.531 -13.928 1.00 71.19 249 LYS A O 1
ATOM 2029 N N . LYS A 1 250 ? 15.888 10.158 -11.891 1.00 66.88 250 LYS A N 1
ATOM 2030 C CA . LYS A 1 250 ? 15.523 11.516 -12.329 1.00 66.88 250 LYS A CA 1
ATOM 2031 C C . LYS A 1 250 ? 16.770 12.334 -12.669 1.00 66.88 250 LYS A C 1
ATOM 2033 O O . LYS A 1 250 ? 16.851 12.891 -13.758 1.00 66.88 250 LYS A O 1
ATOM 2038 N N . HIS A 1 251 ? 17.758 12.330 -11.773 1.00 63.97 251 HIS A N 1
ATOM 2039 C CA . HIS A 1 251 ? 18.988 13.122 -11.901 1.00 63.97 251 HIS A CA 1
ATOM 2040 C C . HIS A 1 251 ? 19.897 12.672 -13.054 1.00 63.97 251 HIS A C 1
ATOM 2042 O O . HIS A 1 251 ? 20.690 13.456 -13.558 1.00 63.97 251 HIS A O 1
ATOM 2048 N N . GLN A 1 252 ? 19.807 11.407 -13.472 1.00 61.50 252 GLN A N 1
ATOM 2049 C CA . GLN A 1 252 ? 20.600 10.887 -14.592 1.00 61.50 252 GLN A CA 1
ATOM 2050 C C . GLN A 1 252 ? 20.014 11.230 -15.974 1.00 61.50 252 GLN A C 1
ATOM 2052 O O . GLN A 1 252 ? 20.722 11.127 -16.978 1.00 61.50 252 GLN A O 1
ATOM 2057 N N . TYR A 1 253 ? 18.728 11.589 -16.062 1.00 59.09 253 TYR A N 1
ATOM 2058 C CA . TYR A 1 253 ? 18.010 11.614 -17.342 1.00 59.09 253 TYR A CA 1
ATOM 2059 C C . TYR A 1 253 ? 17.265 12.926 -17.638 1.00 59.09 253 TYR A C 1
ATOM 2061 O O . TYR A 1 253 ? 16.988 13.169 -18.819 1.00 59.09 253 TYR A O 1
ATOM 2069 N N . ILE A 1 254 ? 17.014 13.774 -16.633 1.00 56.25 254 ILE A N 1
ATOM 2070 C CA . ILE A 1 254 ? 16.591 15.182 -16.774 1.00 56.25 254 ILE A CA 1
ATOM 2071 C C . ILE A 1 254 ? 17.809 16.072 -16.569 1.00 56.25 254 ILE A C 1
ATOM 2073 O O . ILE A 1 254 ? 18.063 16.888 -17.480 1.00 56.25 254 ILE A O 1
#

Radius of gyration: 22.32 Å; Cα contacts (8 Å, |Δi|>4): 316; chains: 1; bounding box: 59×31×64 Å

pLDDT: mean 83.99, std 10.06, range [47.5, 95.06]

Foldseek 3Di:
DDQQALLVLLLLLLLLVQQVDKDALVVSQVLDPPLSPLDPPPDDSSVSSVVSQVVCVVVQQWDWDDDDPTII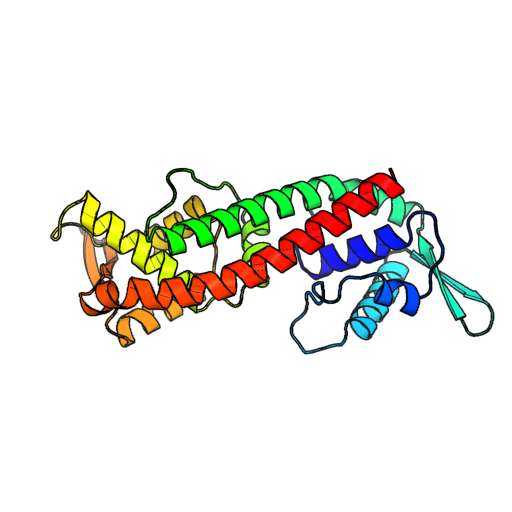IHGDPVVVVVNVPCLVVLLVLLVLLLVLLVQLLVCLVVLAFDPAWGDDDPSSQVRSQSLFPPQLSLLLLLLSVQVVQCVVPPPPPGFAFLVRSQVCCCGRRVHHDDPVVSVVNVVVCVVVQQKDWDWDDPDPPDITITMHGDPVVVVCNNVSSVVSNVRSVSSSVSSVVSSVSSVVSVVVND

Organism: NCBI:txid333138

Solvent-accessible surface area (backbone atoms only — not comparable to full-atom values): 14006 Å² total; per-residue (Å²): 132,84,71,65,37,55,66,51,52,53,52,49,53,56,50,57,66,22,62,95,38,74,43,35,71,64,63,55,44,73,72,46,62,77,77,66,58,66,57,82,91,79,68,55,66,63,56,52,51,50,55,46,51,56,56,31,39,78,68,49,27,33,45,79,47,75,60,86,94,44,58,34,33,32,59,30,75,60,27,52,56,62,55,69,72,48,53,68,58,52,52,54,47,46,54,53,48,46,56,28,36,53,48,49,37,48,20,42,71,69,64,37,76,64,92,62,70,37,91,55,53,73,52,54,14,49,44,52,46,76,64,44,90,66,62,40,42,57,54,25,55,52,49,31,51,45,51,50,47,34,68,76,67,49,91,84,72,62,61,46,37,63,69,54,52,51,49,47,42,24,40,48,42,26,46,63,73,54,70,68,60,48,51,53,52,51,48,53,35,36,77,70,47,25,33,44,81,44,82,43,79,80,48,102,89,41,75,43,59,20,38,41,74,30,74,61,23,63,71,40,41,65,61,31,14,57,51,19,38,54,56,36,49,56,37,40,52,45,50,48,53,52,49,50,52,53,52,56,56,43,73,76,73,112

Sequence (254 aa):
MEVLSRKALLTWIILLQLLKKEADSETITTNIPNELSLFTNTSSLKTQVSNLLISLELKNYVMKFSYGRMTLYRLTPKGEHFLKQPLNNWQMTLERQVISLEKMLEACRRLQSPSNKINLSYEESLFLTQNIEAKSILSSLSLIELEERKKLLGSNEHPISLVELQKVLKQTYGWICSSTTFNNYIKNLVEANYLQLKWKKEEPNKKIRVISIEEKGEGAIVDLANNAKREVKTALTVFQEIRDFLSHKKHQYI